Protein AF-A0A927YUE3-F1 (afdb_monomer_lite)

Foldseek 3Di:
DPPVVVVVVVVVVVVVLVVLLVVLVVVLVPDDPVRLQVVQQVLCVQLQWHADQVFRKTKGHQPRPCLVVADADFPDLFKDKQWFWFDDPFKIKIWMWIWGDFQQKGKIKTAIWIDPGDDDPVCRNPDGTHQDDPVFFWWKKKWKDFPNHTSGIDIDRHRMIMIIHRHADLPRQRIKMKMKTFGPFQVVQVRRQVRVQVSCVVQPSPKDWDDDGRMIITIDGGGPPSDDPVNSVSSVVSNVVSVVLCVSQVVDDRPSSSLSSCCSSPVVCSCSSSRRSPPDD

Secondary structure (DSSP, 8-state):
--HHHHHHHHHHHHHHHHHHHHHHHHHHHHS-HHHHHHHHHHHHHTTTEEEETTTTEEEE-TT-GGGGG-B-----TTEEEEEEEEEETTEEEEEEEEEEEETTEEEEEEEEEE-SS---GGGGGGSPBEEPPGGGPEEEEEEEEETTEEEEEEEEEESEEEEEES---S-GGGEEEEEEEE-SSHHHHHHHHHHHHHHHHHH-SS-EEEEETTEEEEEEPPPGGG--HHHHHHHHHHHHHHHHHHHHTTT--SHHHHHHHHHHH-GGGHHHHH--S----

Radius of gyration: 21.47 Å; chains: 1; bounding box: 50×44×65 Å

pLDDT: mean 89.62, std 10.76, range [30.7, 98.88]

Structure (mmCIF, N/CA/C/O backbone):
data_AF-A0A927YUE3-F1
#
_entry.id   AF-A0A927YUE3-F1
#
loop_
_atom_site.group_PDB
_atom_site.id
_atom_site.type_symbol
_atom_site.label_atom_id
_atom_site.label_alt_id
_atom_site.label_comp_id
_atom_site.label_asym_id
_atom_site.label_entity_id
_atom_site.label_seq_id
_atom_site.pdbx_PDB_ins_code
_atom_site.Cartn_x
_atom_site.Cartn_y
_atom_site.Cartn_z
_atom_site.occupancy
_atom_site.B_iso_or_equiv
_atom_site.auth_seq_id
_atom_site.auth_comp_id
_atom_site.auth_asym_id
_atom_site.auth_atom_id
_atom_site.pdbx_PDB_model_num
ATOM 1 N N . MET A 1 1 ? -25.715 31.397 39.499 1.00 58.44 1 MET A N 1
ATOM 2 C CA . MET A 1 1 ? -26.460 30.603 38.490 1.00 58.44 1 MET A CA 1
ATOM 3 C C . MET A 1 1 ? -25.565 29.930 37.439 1.00 58.44 1 MET A C 1
ATOM 5 O O . MET A 1 1 ? -26.089 29.300 36.534 1.00 58.44 1 MET A O 1
ATOM 9 N N . THR A 1 2 ? -24.236 30.009 37.547 1.00 76.19 2 THR A N 1
ATOM 10 C CA . THR A 1 2 ? -23.308 29.576 36.488 1.00 76.19 2 THR A CA 1
ATOM 11 C C . THR A 1 2 ? -22.635 28.234 36.788 1.00 76.19 2 THR A C 1
ATOM 13 O O . THR A 1 2 ? -22.591 27.374 35.919 1.00 76.19 2 THR A O 1
ATOM 16 N N . GLU A 1 3 ? -22.194 27.991 38.023 1.00 83.38 3 GLU A N 1
ATOM 17 C CA . GLU A 1 3 ? -21.448 26.768 38.371 1.00 83.38 3 GLU A CA 1
ATOM 18 C C . GLU A 1 3 ? -22.318 25.506 38.406 1.00 83.38 3 GLU A C 1
ATOM 20 O O . GLU A 1 3 ? -21.944 24.470 37.860 1.00 83.38 3 GLU A O 1
ATOM 25 N N . THR A 1 4 ? -23.517 25.595 38.985 1.00 87.75 4 THR A N 1
ATOM 26 C CA . THR A 1 4 ? -24.456 24.465 39.058 1.00 87.75 4 THR A CA 1
ATOM 27 C C . THR A 1 4 ? -24.962 24.049 37.679 1.00 87.75 4 THR A C 1
ATOM 29 O O . THR A 1 4 ? -25.051 22.858 37.395 1.00 87.75 4 THR A O 1
ATOM 32 N N . ALA A 1 5 ? -25.229 25.010 36.789 1.00 90.00 5 ALA A N 1
ATOM 33 C CA . ALA A 1 5 ? -25.613 24.733 35.407 1.00 90.00 5 ALA A CA 1
ATOM 34 C C . ALA A 1 5 ? -24.473 24.053 34.630 1.00 90.00 5 ALA A C 1
ATOM 36 O O . ALA A 1 5 ? -24.713 23.073 33.927 1.00 90.00 5 ALA A O 1
ATOM 37 N N . VAL A 1 6 ? -23.228 24.513 34.810 1.00 91.62 6 VAL A N 1
ATOM 38 C CA . VAL A 1 6 ? -22.042 23.889 34.202 1.00 91.62 6 VAL A CA 1
ATOM 39 C C . VAL A 1 6 ? -21.859 22.452 34.695 1.00 91.62 6 VAL A C 1
ATOM 41 O O . VAL A 1 6 ? -21.678 21.550 33.879 1.00 91.62 6 VAL A O 1
ATOM 44 N N . LEU A 1 7 ? -21.981 22.205 36.002 1.00 93.12 7 LEU A N 1
ATOM 45 C CA . LEU A 1 7 ? -21.910 20.857 36.580 1.00 93.12 7 LEU A CA 1
ATOM 46 C C . LEU A 1 7 ? -22.994 19.928 36.020 1.00 93.12 7 LEU A C 1
ATOM 48 O O . LEU A 1 7 ? -22.694 18.795 35.650 1.00 93.12 7 LEU A O 1
ATOM 52 N N . VAL A 1 8 ? -24.236 20.405 35.895 1.00 94.44 8 VAL A N 1
ATOM 53 C CA . VAL A 1 8 ? -25.334 19.621 35.305 1.00 94.44 8 VAL A CA 1
ATOM 54 C C . VAL A 1 8 ? -25.043 19.282 33.844 1.00 94.44 8 VAL A C 1
ATOM 56 O O . VAL A 1 8 ? -25.200 18.128 33.449 1.00 94.44 8 VAL A O 1
ATOM 59 N N . VAL A 1 9 ? -24.562 20.243 33.049 1.00 94.25 9 VAL A N 1
ATOM 60 C CA . VAL A 1 9 ? -24.189 20.001 31.646 1.00 94.25 9 VAL A CA 1
ATOM 61 C C . VAL A 1 9 ? -23.065 18.968 31.545 1.00 94.25 9 VAL A C 1
ATOM 63 O O . VAL A 1 9 ? -23.172 18.034 30.751 1.00 94.25 9 VAL A O 1
ATOM 66 N N . ILE A 1 10 ? -22.023 19.070 32.375 1.00 93.50 10 ILE A N 1
ATOM 67 C CA . ILE A 1 10 ? -20.926 18.090 32.410 1.00 93.50 10 ILE A CA 1
ATOM 68 C C . ILE A 1 10 ? -21.456 16.698 32.773 1.00 93.50 10 ILE A C 1
ATOM 70 O O . ILE A 1 10 ? -21.140 15.727 32.087 1.00 93.50 10 ILE A O 1
ATOM 74 N N . CYS A 1 11 ? -22.303 16.584 33.797 1.00 95.06 11 CYS A N 1
ATOM 75 C CA . CYS A 1 11 ? -22.910 15.312 34.187 1.00 95.06 11 CYS A CA 1
ATOM 76 C C . CYS A 1 11 ? -23.742 14.698 33.052 1.00 95.06 11 CYS A C 1
ATOM 78 O O . CYS A 1 11 ? -23.601 13.509 32.761 1.00 95.06 11 CYS A O 1
ATOM 80 N N . LEU A 1 12 ? -24.565 15.499 32.367 1.00 95.62 12 LEU A N 1
ATOM 81 C CA . LEU A 1 12 ? -25.357 15.040 31.223 1.00 95.62 12 LEU A CA 1
ATOM 82 C C . LEU A 1 12 ? -24.469 14.571 30.064 1.00 95.62 12 LEU A C 1
ATOM 84 O O . LEU A 1 12 ? -24.747 13.530 29.467 1.00 95.62 12 LEU A O 1
ATOM 88 N N . LEU A 1 13 ? -23.375 15.283 29.778 1.00 93.88 13 LEU A N 1
ATOM 89 C CA . LEU A 1 13 ? -22.396 14.878 28.766 1.00 93.88 13 LEU A CA 1
ATOM 90 C C . LEU A 1 13 ? -21.723 13.552 29.127 1.00 93.88 13 LEU A C 1
ATOM 92 O O . LEU A 1 13 ? -21.610 12.674 28.274 1.00 93.88 13 LEU A O 1
ATOM 96 N N . VAL A 1 14 ? -21.323 13.370 30.386 1.00 92.94 14 VAL A N 1
ATOM 97 C CA . VAL A 1 14 ? -20.725 12.118 30.867 1.00 92.94 14 VAL A CA 1
ATOM 98 C C . VAL A 1 14 ? -21.712 10.959 30.713 1.00 92.94 14 VAL A C 1
ATOM 100 O O . VAL A 1 14 ? -21.360 9.931 30.131 1.00 92.94 14 VAL A O 1
ATOM 103 N N . VAL A 1 15 ? -22.964 11.130 31.149 1.00 94.75 15 VAL A N 1
ATOM 104 C CA . VAL A 1 15 ? -24.023 10.118 30.988 1.00 94.75 15 VAL A CA 1
ATOM 105 C C . VAL A 1 15 ? -24.254 9.793 29.511 1.00 94.75 15 VAL A C 1
ATOM 107 O O . VAL A 1 15 ? -24.319 8.618 29.142 1.00 94.75 15 VAL A O 1
ATOM 110 N N . TYR A 1 16 ? -24.312 10.810 28.649 1.00 93.12 16 TYR A N 1
ATOM 111 C CA . TYR A 1 16 ? -24.452 10.630 27.207 1.00 93.12 16 TYR A CA 1
ATOM 112 C C . TYR A 1 16 ? -23.278 9.843 26.606 1.00 93.12 16 TYR A C 1
ATOM 114 O O . TYR A 1 16 ? -23.500 8.909 25.833 1.00 93.12 16 TYR A O 1
ATOM 122 N N . ILE A 1 17 ? -22.037 10.152 26.992 1.00 90.25 17 ILE A N 1
ATOM 123 C CA . ILE A 1 17 ? -20.841 9.427 26.541 1.00 90.25 17 ILE A CA 1
ATOM 124 C C . ILE A 1 17 ? -20.904 7.960 26.986 1.00 90.25 17 ILE A C 1
ATOM 126 O O . ILE A 1 17 ? -20.710 7.065 26.160 1.00 90.25 17 ILE A O 1
ATOM 130 N N . PHE A 1 18 ? -21.238 7.682 28.250 1.00 91.38 18 PHE A N 1
ATOM 131 C CA . PHE A 1 18 ? -21.393 6.309 28.745 1.00 91.38 18 PHE A CA 1
ATOM 132 C C . PHE A 1 18 ? -22.491 5.543 28.000 1.00 91.38 18 PHE A C 1
ATOM 134 O O . PHE A 1 18 ? -22.287 4.385 27.616 1.00 91.38 18 PHE A O 1
ATOM 141 N N . TYR A 1 19 ? -23.629 6.191 27.741 1.00 93.69 19 TYR A N 1
ATOM 142 C CA . TYR A 1 19 ? -24.706 5.625 26.935 1.00 93.69 19 TYR A CA 1
ATOM 143 C C . TYR A 1 19 ? -24.232 5.300 25.513 1.00 93.69 19 TYR A C 1
ATOM 145 O O . TYR A 1 19 ? -24.428 4.176 25.047 1.00 93.69 19 TYR A O 1
ATOM 153 N N . ARG A 1 20 ? -23.551 6.237 24.839 1.00 93.12 20 ARG A N 1
ATOM 154 C CA . ARG A 1 20 ? -23.005 6.041 23.485 1.00 93.12 20 ARG A CA 1
ATOM 155 C C . ARG A 1 20 ? -22.016 4.885 23.439 1.00 93.12 20 ARG A C 1
ATOM 157 O O . ARG A 1 20 ? -22.153 4.025 22.573 1.00 93.12 20 ARG A O 1
ATOM 164 N N . ILE A 1 21 ? -21.082 4.821 24.386 1.00 91.50 21 ILE A N 1
ATOM 165 C CA . ILE A 1 21 ? -20.110 3.728 24.512 1.00 91.50 21 ILE A CA 1
ATOM 166 C C . ILE A 1 21 ? -20.833 2.382 24.646 1.00 91.50 21 ILE A C 1
ATOM 168 O O . ILE A 1 21 ? -20.535 1.444 23.907 1.00 91.50 21 ILE A O 1
ATOM 172 N N . ARG A 1 22 ? -21.809 2.269 25.556 1.00 93.00 22 ARG A N 1
ATOM 173 C CA . ARG A 1 22 ? -22.555 1.018 25.772 1.00 93.00 22 ARG A CA 1
ATOM 174 C C . ARG A 1 22 ? -23.402 0.633 24.555 1.00 93.00 22 ARG A C 1
ATOM 176 O O . ARG A 1 22 ? -23.417 -0.535 24.174 1.00 93.00 22 ARG A O 1
ATOM 183 N N . SER A 1 23 ? -24.068 1.607 23.939 1.00 94.19 23 SER A N 1
ATOM 184 C CA . SER A 1 23 ? -24.912 1.415 22.757 1.00 94.19 23 SER A CA 1
ATOM 185 C C . SER A 1 23 ? -24.098 0.945 21.547 1.00 94.19 23 SER A C 1
ATOM 187 O O . SER A 1 23 ? -24.434 -0.070 20.940 1.00 94.19 23 SER A O 1
ATOM 189 N N . CYS A 1 24 ? -22.962 1.594 21.259 1.00 94.75 24 CYS A N 1
ATOM 190 C CA . CYS A 1 24 ? -22.078 1.197 20.159 1.00 94.75 24 CYS A CA 1
ATOM 191 C C . CYS A 1 24 ? -21.488 -0.199 20.387 1.00 94.75 24 CYS A C 1
ATOM 193 O O . CYS A 1 24 ? -21.442 -0.993 19.452 1.00 94.75 24 CYS A O 1
ATOM 195 N N . LYS A 1 25 ? -21.102 -0.536 21.629 1.00 94.19 25 LYS A N 1
ATOM 196 C CA . LYS A 1 25 ? -20.636 -1.894 21.950 1.00 94.19 25 LYS A CA 1
ATOM 197 C C . LYS A 1 25 ? -21.704 -2.938 21.653 1.00 94.19 25 LYS A C 1
ATOM 199 O O . LYS A 1 25 ? -21.431 -3.895 20.940 1.00 94.19 25 LYS A O 1
ATOM 204 N N . LYS A 1 26 ? -22.923 -2.720 22.160 1.00 94.88 26 LYS A N 1
ATOM 205 C CA . LYS A 1 26 ? -24.053 -3.627 21.930 1.00 94.88 26 LYS A CA 1
ATOM 206 C C . LYS A 1 26 ? -24.328 -3.795 20.436 1.00 94.88 26 LYS A C 1
ATOM 208 O O . LYS A 1 26 ? -24.518 -4.922 20.003 1.00 94.88 26 LYS A O 1
ATOM 213 N N . LYS A 1 27 ? -24.290 -2.699 19.671 1.00 95.81 27 LYS A N 1
ATOM 214 C CA . LYS A 1 27 ? -24.487 -2.715 18.219 1.00 95.81 27 LYS A CA 1
ATOM 215 C C . LYS A 1 27 ? -23.467 -3.611 17.516 1.00 95.81 27 LYS A C 1
ATOM 217 O O . LYS A 1 27 ? -23.872 -4.527 16.815 1.00 95.81 27 LYS A O 1
ATOM 222 N N . ILE A 1 28 ? -22.168 -3.404 17.746 1.00 95.75 28 ILE A N 1
ATOM 223 C CA . ILE A 1 28 ? -21.121 -4.233 17.121 1.00 95.75 28 ILE A CA 1
ATOM 224 C C . ILE A 1 28 ? -21.246 -5.701 17.533 1.00 95.75 28 ILE A C 1
ATOM 226 O O . ILE A 1 28 ? -21.102 -6.583 16.692 1.00 95.75 28 ILE A O 1
ATOM 230 N N . SER A 1 29 ? -21.549 -5.981 18.803 1.00 93.44 29 SER A N 1
ATOM 231 C CA . SER A 1 29 ? -21.741 -7.357 19.277 1.00 93.44 29 SER A CA 1
ATOM 232 C C . SER A 1 29 ? -22.985 -8.038 18.698 1.00 93.44 29 SER A C 1
ATOM 234 O O . SER A 1 29 ? -23.015 -9.261 18.652 1.00 93.44 29 SER A O 1
ATOM 236 N N . SER A 1 30 ? -24.003 -7.281 18.278 1.00 95.69 30 SER A N 1
ATOM 237 C CA . SER A 1 30 ? -25.221 -7.834 17.669 1.00 95.69 30 SER A CA 1
ATOM 238 C C . SER A 1 30 ? -25.156 -7.985 16.149 1.00 95.69 30 SER A C 1
ATOM 240 O O . SER A 1 30 ? -26.009 -8.664 15.590 1.00 95.69 30 SER A O 1
ATOM 242 N N . MET A 1 31 ? -24.199 -7.337 15.479 1.00 96.81 31 MET A N 1
ATOM 243 C CA . MET A 1 31 ? -24.086 -7.385 14.018 1.00 96.81 31 MET A CA 1
ATOM 244 C C . MET A 1 31 ? -23.548 -8.735 13.541 1.00 96.81 31 MET A C 1
ATOM 246 O O . MET A 1 31 ? -22.609 -9.285 14.124 1.00 96.81 31 MET A O 1
ATOM 250 N N . GLY A 1 32 ? -24.107 -9.226 12.436 1.00 96.62 32 GLY A N 1
ATOM 251 C CA . GLY A 1 32 ? -23.615 -10.428 11.767 1.00 96.62 32 GLY A CA 1
ATOM 252 C C . GLY A 1 32 ? -22.272 -10.195 11.069 1.00 96.62 32 GLY A C 1
ATOM 253 O O . GLY A 1 32 ? -21.921 -9.071 10.721 1.00 96.62 32 GLY A O 1
ATOM 254 N N . HIS A 1 33 ? -21.523 -11.267 10.810 1.00 94.06 33 HIS A N 1
ATOM 255 C CA . HIS A 1 33 ? -20.209 -11.184 10.156 1.00 94.06 33 HIS A CA 1
ATOM 256 C C . HIS A 1 33 ? -20.252 -10.495 8.784 1.00 94.06 33 HIS A C 1
ATOM 258 O O . HIS A 1 33 ? -19.561 -9.508 8.550 1.00 94.06 33 HIS A O 1
ATOM 264 N N . CYS A 1 34 ? -21.133 -10.967 7.896 1.00 94.81 34 CYS A N 1
ATOM 265 C CA . CYS A 1 34 ? -21.301 -10.399 6.554 1.00 94.81 34 CYS A CA 1
ATOM 266 C C . CYS A 1 34 ? -21.783 -8.942 6.596 1.00 94.81 34 CYS A C 1
ATOM 268 O O . CYS A 1 34 ? -21.386 -8.129 5.768 1.00 94.81 34 CYS A O 1
ATOM 270 N N . GLU A 1 35 ? -22.622 -8.597 7.577 1.00 96.12 35 GLU A N 1
ATOM 271 C CA . GLU A 1 35 ? -23.092 -7.226 7.785 1.00 96.12 35 GLU A CA 1
ATOM 272 C C . GLU A 1 35 ? -21.925 -6.295 8.141 1.00 96.12 35 GLU A C 1
ATOM 274 O O . GLU A 1 35 ? -21.792 -5.219 7.558 1.00 96.12 35 GLU A O 1
ATOM 279 N N . LYS A 1 36 ? -21.044 -6.729 9.052 1.00 95.88 36 LYS A N 1
ATOM 280 C CA . LYS A 1 36 ? -19.835 -5.988 9.430 1.00 95.88 36 LYS A CA 1
ATOM 281 C C . LYS A 1 36 ? -18.896 -5.794 8.243 1.00 95.88 36 LYS A C 1
ATOM 283 O O . LYS A 1 36 ? -18.457 -4.669 8.013 1.00 95.88 36 LYS A O 1
ATOM 288 N N . LEU A 1 37 ? -18.634 -6.854 7.478 1.00 93.94 37 LEU A N 1
ATOM 289 C CA . LEU A 1 37 ? -17.771 -6.794 6.297 1.00 93.94 37 LEU A CA 1
ATOM 290 C C . LEU A 1 37 ? -18.314 -5.827 5.243 1.00 93.94 37 LEU A C 1
ATOM 292 O O . LEU A 1 37 ? -17.593 -4.928 4.821 1.00 93.94 37 LEU A O 1
ATOM 296 N N . ASN A 1 38 ? -19.592 -5.951 4.875 1.00 94.06 38 ASN A N 1
ATOM 297 C CA . ASN A 1 38 ? -20.220 -5.069 3.887 1.00 94.06 38 ASN A CA 1
ATOM 298 C C . ASN A 1 38 ? -20.201 -3.607 4.340 1.00 94.06 38 ASN A C 1
ATOM 300 O O . ASN A 1 38 ? -19.954 -2.701 3.545 1.00 94.06 38 ASN A O 1
ATOM 304 N N . MET A 1 39 ? -20.442 -3.370 5.630 1.00 94.69 39 MET A N 1
ATOM 305 C CA . MET A 1 39 ? -20.399 -2.027 6.183 1.00 94.69 39 MET A CA 1
ATOM 306 C C . MET A 1 39 ? -18.984 -1.446 6.174 1.00 94.69 39 MET A C 1
ATOM 308 O O . MET A 1 39 ? -18.805 -0.287 5.799 1.00 94.69 39 MET A O 1
ATOM 312 N N . LEU A 1 40 ? -17.982 -2.236 6.568 1.00 94.31 40 LEU A N 1
ATOM 313 C CA . LEU A 1 40 ? -16.590 -1.809 6.539 1.00 94.31 40 LEU A CA 1
ATOM 314 C C . LEU A 1 40 ? -16.138 -1.525 5.105 1.00 94.31 40 LEU A C 1
ATOM 316 O O . LEU A 1 40 ? -15.565 -0.462 4.875 1.00 94.31 40 LEU A O 1
ATOM 320 N N . ASP A 1 41 ? -16.447 -2.407 4.148 1.00 91.44 41 ASP A N 1
ATOM 321 C CA . ASP A 1 41 ? -16.110 -2.192 2.737 1.00 91.44 41 ASP A CA 1
ATOM 322 C C . ASP A 1 41 ? -16.763 -0.918 2.196 1.00 91.44 41 ASP A C 1
ATOM 324 O O . ASP A 1 41 ? -16.096 -0.109 1.554 1.00 91.44 41 ASP A O 1
ATOM 328 N N . GLY A 1 42 ? -18.032 -0.667 2.533 1.00 92.06 42 GLY A N 1
ATOM 329 C CA . GLY A 1 42 ? -18.723 0.573 2.174 1.00 92.06 42 GLY A CA 1
ATOM 330 C C . GLY A 1 42 ? -18.028 1.830 2.711 1.00 92.06 42 GLY A C 1
ATOM 331 O O . GLY A 1 42 ? -17.901 2.815 1.985 1.00 92.06 42 GLY A O 1
ATOM 332 N N . ILE A 1 43 ? -17.521 1.788 3.949 1.00 91.38 43 ILE A N 1
ATOM 333 C CA . ILE A 1 43 ? -16.766 2.897 4.554 1.00 91.38 43 ILE A CA 1
ATOM 334 C C . ILE A 1 43 ? -15.434 3.109 3.831 1.00 91.38 43 ILE A C 1
ATOM 336 O O . ILE A 1 43 ? -15.093 4.239 3.495 1.00 91.38 43 ILE A O 1
ATOM 340 N N . VAL A 1 44 ? -14.663 2.046 3.594 1.00 91.88 44 VAL A N 1
ATOM 341 C CA . VAL A 1 44 ? -13.308 2.187 3.034 1.00 91.88 44 VAL A CA 1
ATOM 342 C C . VAL A 1 44 ? -13.303 2.415 1.520 1.00 91.88 44 VAL A C 1
ATOM 344 O O . VAL A 1 44 ? -12.359 2.994 0.980 1.00 91.88 44 VAL A O 1
ATOM 347 N N . SER A 1 45 ? -14.406 2.085 0.843 1.00 91.00 45 SER A N 1
ATOM 348 C CA . SER A 1 45 ? -14.615 2.337 -0.587 1.00 91.00 45 SER A CA 1
ATOM 349 C C . SER A 1 45 ? -14.483 3.808 -0.970 1.00 91.00 45 SER A C 1
ATOM 351 O O . SER A 1 45 ? -13.918 4.107 -2.021 1.00 91.00 45 SER A O 1
ATOM 353 N N . SER A 1 46 ? -14.943 4.745 -0.128 1.00 88.12 46 SER A N 1
ATOM 354 C CA . SER A 1 46 ? -14.810 6.188 -0.407 1.00 88.12 46 SER A CA 1
ATOM 355 C C . SER A 1 46 ? -13.353 6.664 -0.419 1.00 88.12 46 SER A C 1
ATOM 357 O O . SER A 1 46 ? -13.034 7.706 -0.997 1.00 88.12 46 SER A O 1
ATOM 359 N N . PHE A 1 47 ? -12.457 5.882 0.187 1.00 87.94 47 PHE A N 1
ATOM 360 C CA . PHE A 1 47 ? -11.013 6.102 0.189 1.00 87.94 47 PHE A CA 1
ATOM 361 C C . PHE A 1 47 ? -10.303 5.320 -0.925 1.00 87.94 47 PHE A C 1
ATOM 363 O O . PHE A 1 47 ? -9.080 5.360 -1.013 1.00 87.94 47 PHE A O 1
ATOM 370 N N . GLY A 1 48 ? -11.046 4.633 -1.801 1.00 91.56 48 GLY A N 1
ATOM 371 C CA . GLY A 1 48 ? -10.477 3.805 -2.862 1.00 91.56 48 GLY A CA 1
ATOM 372 C C . GLY A 1 48 ? -9.889 2.490 -2.352 1.00 91.56 48 GLY A C 1
ATOM 373 O O . GLY A 1 48 ? -9.010 1.935 -3.005 1.00 91.56 48 GLY A O 1
ATOM 374 N N . LEU A 1 49 ? -10.346 2.000 -1.197 1.00 93.88 49 LEU A N 1
ATOM 375 C CA . LEU A 1 49 ? -9.844 0.785 -0.556 1.00 93.88 49 LEU A CA 1
ATOM 376 C C . LEU A 1 49 ? -10.941 -0.277 -0.414 1.00 93.88 49 LEU A C 1
ATOM 378 O O . LEU A 1 49 ? -12.129 0.033 -0.493 1.00 93.88 49 LEU A O 1
ATOM 382 N N . PHE A 1 50 ? -10.527 -1.514 -0.162 1.00 94.38 50 PHE A N 1
ATOM 383 C CA . PHE A 1 50 ? -11.343 -2.615 0.349 1.00 94.38 50 PHE A CA 1
ATOM 384 C C . PHE A 1 50 ? -10.645 -3.270 1.545 1.00 94.38 50 PHE A C 1
ATOM 386 O O . PHE A 1 50 ? -9.439 -3.091 1.739 1.00 94.38 50 PHE A O 1
ATOM 393 N N . TYR A 1 51 ? -11.387 -4.025 2.354 1.00 94.62 51 TYR A N 1
ATOM 394 C CA . TYR A 1 51 ? -10.815 -4.788 3.466 1.00 94.62 51 TYR A CA 1
ATOM 395 C C . TYR A 1 51 ? -10.641 -6.264 3.091 1.00 94.62 51 TYR A C 1
ATOM 397 O O . TYR A 1 51 ? -11.616 -6.955 2.805 1.00 94.62 51 TYR A O 1
ATOM 405 N N . ASP A 1 52 ? -9.399 -6.747 3.109 1.00 92.50 52 ASP A N 1
ATOM 406 C CA . ASP A 1 52 ? -9.066 -8.165 2.988 1.00 92.50 52 ASP A CA 1
ATOM 407 C C . ASP A 1 52 ? -9.001 -8.782 4.388 1.00 92.50 52 ASP A C 1
ATOM 409 O O . ASP A 1 52 ? -8.023 -8.613 5.122 1.00 92.50 52 ASP A O 1
ATOM 413 N N . GLU A 1 53 ? -10.065 -9.487 4.764 1.00 89.19 53 GLU A N 1
ATOM 414 C CA . GLU A 1 53 ? -10.186 -10.124 6.074 1.00 89.19 53 GLU A CA 1
ATOM 415 C C . GLU A 1 53 ? -9.144 -11.224 6.301 1.00 89.19 53 GLU A C 1
ATOM 417 O O . GLU A 1 53 ? -8.597 -11.324 7.397 1.00 89.19 53 GLU A O 1
ATOM 422 N N . ASN A 1 54 ? -8.810 -12.007 5.270 1.00 87.19 54 ASN A N 1
ATOM 423 C CA . ASN A 1 54 ? -7.872 -13.126 5.407 1.00 87.19 54 ASN A CA 1
ATOM 424 C C . ASN A 1 54 ? -6.473 -12.647 5.803 1.00 87.19 54 ASN A C 1
ATOM 426 O O . ASN A 1 54 ? -5.714 -13.366 6.451 1.00 87.19 54 ASN A O 1
ATOM 430 N N . ARG A 1 55 ? -6.129 -11.427 5.384 1.00 85.94 55 ARG A N 1
ATOM 431 C CA . ARG A 1 55 ? -4.832 -10.791 5.631 1.00 85.94 55 ARG A CA 1
ATOM 432 C C . ARG A 1 55 ? -4.899 -9.702 6.703 1.00 85.94 55 ARG A C 1
ATOM 434 O O . ARG A 1 55 ? -3.859 -9.175 7.086 1.00 85.94 55 ARG A O 1
ATOM 441 N N . GLU A 1 56 ? -6.101 -9.355 7.163 1.00 88.69 56 GLU A N 1
ATOM 442 C CA . GLU A 1 56 ? -6.409 -8.181 7.986 1.00 88.69 56 GLU A CA 1
ATOM 443 C C . GLU A 1 56 ? -5.778 -6.876 7.460 1.00 88.69 56 GLU A C 1
ATOM 445 O O . GLU A 1 56 ? -5.173 -6.106 8.217 1.00 88.69 56 GLU A O 1
ATOM 450 N N . VAL A 1 57 ? -5.908 -6.626 6.156 1.00 92.88 57 VAL A N 1
ATOM 451 C CA . VAL A 1 57 ? -5.279 -5.496 5.453 1.00 92.88 57 VAL A CA 1
ATOM 452 C C . VAL A 1 57 ? -6.319 -4.690 4.692 1.00 92.88 57 VAL A C 1
ATOM 454 O O . VAL A 1 57 ? -7.191 -5.245 4.033 1.00 92.88 57 VAL A O 1
ATOM 457 N N . PHE A 1 58 ? -6.186 -3.367 4.722 1.00 94.88 58 PHE A N 1
ATOM 458 C CA . PHE A 1 58 ? -6.875 -2.490 3.780 1.00 94.88 58 PHE A CA 1
ATOM 459 C C . PHE A 1 58 ? -6.036 -2.368 2.513 1.00 94.88 58 PHE A C 1
ATOM 461 O O . PHE A 1 58 ? -4.889 -1.930 2.582 1.00 94.88 58 PHE A O 1
ATOM 468 N N . SER A 1 59 ? -6.583 -2.768 1.370 1.00 95.31 59 SER A N 1
ATOM 469 C CA . SER A 1 59 ? -5.876 -2.760 0.088 1.00 95.31 59 SER A CA 1
ATOM 470 C C . SER A 1 59 ? -6.607 -1.898 -0.935 1.00 95.31 59 SER A C 1
ATOM 472 O O . SER A 1 59 ? -7.795 -1.617 -0.787 1.00 95.31 59 SER A O 1
ATOM 474 N N . SER A 1 60 ? -5.890 -1.412 -1.940 1.00 95.00 60 SER A N 1
ATOM 475 C CA . SER A 1 60 ? -6.423 -0.511 -2.962 1.00 95.00 60 SER A CA 1
ATOM 476 C C . SER A 1 60 ? -7.388 -1.208 -3.920 1.00 95.00 60 SER A C 1
ATOM 478 O O . SER A 1 60 ? -7.197 -2.355 -4.313 1.00 95.00 60 SER A O 1
ATOM 480 N N . LYS A 1 61 ? -8.436 -0.489 -4.333 1.00 94.44 61 LYS A N 1
ATOM 481 C CA . LYS A 1 61 ? -9.321 -0.896 -5.428 1.00 94.44 61 LYS A CA 1
ATOM 482 C C . LYS A 1 61 ? -8.694 -0.501 -6.767 1.00 94.44 61 LYS A C 1
ATOM 484 O O . LYS A 1 61 ? -8.210 0.618 -6.925 1.00 94.44 61 LYS A O 1
ATOM 489 N N . LEU A 1 62 ? -8.829 -1.360 -7.779 1.00 93.44 62 LEU A N 1
ATOM 490 C CA . LEU A 1 62 ? -8.455 -1.025 -9.163 1.00 93.44 62 LEU A CA 1
ATOM 491 C C . LEU A 1 62 ? -9.190 0.219 -9.675 1.00 93.44 62 LEU A C 1
ATOM 493 O O . LEU A 1 62 ? -8.621 1.035 -10.398 1.00 93.44 62 LEU A O 1
ATOM 497 N N . THR A 1 63 ? -10.443 0.379 -9.252 1.00 91.19 63 THR A N 1
ATOM 498 C CA . THR A 1 63 ? -11.337 1.490 -9.597 1.00 91.19 63 THR A CA 1
ATOM 499 C C . THR A 1 63 ? -11.252 2.653 -8.604 1.00 91.19 63 THR A C 1
ATOM 501 O O . THR A 1 63 ? -12.184 3.453 -8.512 1.00 91.19 63 THR A O 1
ATOM 504 N N . ALA A 1 64 ? -10.190 2.730 -7.797 1.00 89.06 64 ALA A N 1
ATOM 505 C CA . ALA A 1 64 ? -9.998 3.830 -6.864 1.00 89.06 64 ALA A CA 1
ATOM 506 C C . ALA A 1 64 ? -9.993 5.168 -7.618 1.00 89.06 64 ALA A C 1
ATOM 508 O O . ALA A 1 64 ? -9.308 5.318 -8.631 1.00 89.06 64 ALA A O 1
ATOM 509 N N . ARG A 1 65 ? -10.739 6.157 -7.110 1.00 83.81 65 ARG A N 1
ATOM 510 C CA . ARG A 1 65 ? -10.860 7.491 -7.731 1.00 83.81 65 ARG A CA 1
ATOM 511 C C . ARG A 1 65 ? -9.508 8.178 -7.946 1.00 83.81 65 ARG A C 1
ATOM 513 O O . ARG A 1 65 ? -9.367 8.963 -8.874 1.00 83.81 65 ARG A O 1
ATOM 520 N N . GLN A 1 66 ? -8.514 7.827 -7.128 1.00 84.31 66 GLN A N 1
ATOM 521 C CA . GLN A 1 66 ? -7.122 8.259 -7.234 1.00 84.31 66 GLN A CA 1
ATOM 522 C C . GLN A 1 66 ? -6.517 7.979 -8.616 1.00 84.31 66 GLN A C 1
ATOM 524 O O . GLN A 1 66 ? -5.623 8.708 -9.024 1.00 84.31 66 GLN A O 1
ATOM 529 N N . ARG A 1 67 ? -7.026 6.988 -9.361 1.00 86.75 67 ARG A N 1
ATOM 530 C CA . ARG A 1 67 ? -6.570 6.695 -10.726 1.00 86.75 67 ARG A CA 1
ATOM 531 C C . ARG A 1 67 ? -6.729 7.891 -11.665 1.00 86.75 67 ARG A C 1
ATOM 533 O O . ARG A 1 67 ? -5.854 8.144 -12.481 1.00 86.75 67 ARG A O 1
ATOM 540 N N . GLY A 1 68 ? -7.827 8.641 -11.530 1.00 84.06 68 GLY A N 1
ATOM 541 C CA . GLY A 1 68 ? -8.077 9.838 -12.340 1.00 84.06 68 GLY A CA 1
ATOM 542 C C . GLY A 1 68 ? -7.156 11.010 -11.996 1.00 84.06 68 GLY A C 1
ATOM 543 O O . GLY A 1 68 ? -6.963 11.893 -12.823 1.00 84.06 68 GLY A O 1
ATOM 544 N N . ASN A 1 69 ? -6.556 11.000 -10.802 1.00 82.44 69 ASN A N 1
ATOM 545 C CA . ASN A 1 69 ? -5.631 12.041 -10.361 1.00 82.44 69 ASN A CA 1
ATOM 546 C C . ASN A 1 69 ? -4.190 11.775 -10.813 1.00 82.44 69 ASN A C 1
ATOM 548 O O . ASN A 1 69 ? -3.370 12.681 -10.723 1.00 82.44 69 ASN A O 1
ATOM 552 N N . GLY A 1 70 ? -3.870 10.564 -11.284 1.00 82.31 70 GLY A N 1
ATOM 553 C CA . GLY A 1 70 ? -2.515 10.157 -11.660 1.00 82.31 70 GLY A CA 1
ATOM 554 C C . GLY A 1 70 ? -1.506 10.284 -10.514 1.00 82.31 70 GLY A C 1
ATOM 555 O O . GLY A 1 70 ? -1.807 9.957 -9.365 1.00 82.31 70 GLY A O 1
ATOM 556 N N . TYR A 1 71 ? -0.298 10.728 -10.838 1.00 81.88 71 TYR A N 1
ATOM 557 C CA . TYR A 1 71 ? 0.796 10.948 -9.907 1.00 81.88 71 TYR A CA 1
ATOM 558 C C . TYR A 1 71 ? 1.442 12.313 -10.141 1.00 81.88 71 TYR A C 1
ATOM 560 O O . TYR A 1 71 ? 1.786 12.684 -11.263 1.00 81.88 71 TYR A O 1
ATOM 568 N N . LEU A 1 72 ? 1.637 13.018 -9.033 1.00 74.62 72 LEU A N 1
ATOM 569 C CA . LEU A 1 72 ? 2.528 14.156 -8.888 1.00 74.62 72 LEU A CA 1
ATOM 570 C C . LEU A 1 72 ? 3.332 13.895 -7.615 1.00 74.62 72 LEU A C 1
ATOM 572 O O . LEU A 1 72 ? 2.766 13.373 -6.649 1.00 74.62 72 LEU A O 1
ATOM 576 N N . GLN A 1 73 ? 4.624 14.221 -7.615 1.00 68.75 73 GLN A N 1
ATOM 577 C CA . GLN A 1 73 ? 5.501 13.908 -6.491 1.00 68.75 73 GLN A CA 1
ATOM 578 C C . GLN A 1 73 ? 4.933 14.473 -5.173 1.00 68.75 73 GLN A C 1
ATOM 580 O O . GLN A 1 73 ? 4.768 15.690 -5.047 1.00 68.75 73 GLN A O 1
ATOM 585 N N . PRO A 1 74 ? 4.599 13.616 -4.190 1.00 65.75 74 PRO A N 1
ATOM 586 C CA . PRO A 1 74 ? 3.985 14.080 -2.957 1.00 65.75 74 PRO A CA 1
ATOM 587 C C . PRO A 1 74 ? 5.039 14.650 -1.997 1.00 65.75 74 PRO A C 1
ATOM 589 O O . PRO A 1 74 ? 6.067 14.023 -1.744 1.00 65.75 74 PRO A O 1
ATOM 592 N N . ASP A 1 75 ? 4.743 15.787 -1.360 1.00 61.94 75 ASP A N 1
ATOM 593 C CA . ASP A 1 75 ? 5.491 16.277 -0.188 1.00 61.94 75 ASP A CA 1
ATOM 594 C C . ASP A 1 75 ? 5.050 15.499 1.065 1.00 61.94 75 ASP A C 1
ATOM 596 O O . ASP A 1 75 ? 4.331 16.001 1.933 1.00 61.94 75 ASP A O 1
ATOM 600 N N . ASN A 1 76 ? 5.411 14.212 1.131 1.00 65.19 76 ASN A N 1
ATOM 601 C CA . ASN A 1 76 ? 5.034 13.349 2.245 1.00 65.19 76 ASN A CA 1
ATOM 602 C C . ASN A 1 76 ? 6.226 13.020 3.147 1.00 65.19 76 ASN A C 1
ATOM 604 O O . ASN A 1 76 ? 6.941 12.034 2.985 1.00 65.19 76 ASN A O 1
ATOM 608 N N . ASN A 1 77 ? 6.364 13.820 4.201 1.00 64.69 77 ASN A N 1
ATOM 609 C CA . ASN A 1 77 ? 7.421 13.691 5.201 1.00 64.69 77 ASN A CA 1
ATOM 610 C C . ASN A 1 77 ? 7.312 12.443 6.107 1.00 64.69 77 ASN A C 1
ATOM 612 O O . ASN A 1 77 ? 8.142 12.275 7.001 1.00 64.69 77 ASN A O 1
ATOM 616 N N . ARG A 1 78 ? 6.290 11.587 5.955 1.00 70.31 78 ARG A N 1
ATOM 617 C CA . ARG A 1 78 ? 6.014 10.450 6.862 1.00 70.31 78 ARG A CA 1
ATOM 618 C C . ARG A 1 78 ? 6.315 9.081 6.257 1.00 70.31 78 ARG A C 1
ATOM 620 O O . ARG A 1 78 ? 6.370 8.096 7.000 1.00 70.31 78 ARG A O 1
ATOM 627 N N . VAL A 1 79 ? 6.547 9.028 4.951 1.00 81.75 79 VAL A N 1
ATOM 628 C CA . VAL A 1 79 ? 6.845 7.806 4.200 1.00 81.75 79 VAL A CA 1
ATOM 629 C C . VAL A 1 79 ? 8.256 7.874 3.623 1.00 81.75 79 VAL A C 1
ATOM 631 O O . VAL A 1 79 ? 8.829 8.945 3.443 1.00 81.75 79 VAL A O 1
ATOM 634 N N . ASP A 1 80 ? 8.863 6.712 3.434 1.00 88.19 80 ASP A N 1
ATOM 635 C CA . ASP A 1 80 ? 10.094 6.540 2.669 1.00 88.19 80 ASP A CA 1
ATOM 636 C C . ASP A 1 80 ? 9.675 6.158 1.249 1.00 88.19 80 ASP A C 1
ATOM 638 O O . ASP A 1 80 ? 8.964 5.164 1.077 1.00 88.19 80 ASP A O 1
ATOM 642 N N . SER A 1 81 ? 10.080 6.961 0.266 1.00 89.88 81 SER A N 1
ATOM 643 C CA . SER A 1 81 ? 9.715 6.796 -1.141 1.00 89.88 81 SER A CA 1
ATOM 644 C C . SER A 1 81 ? 10.941 6.469 -1.989 1.00 89.88 81 SER A C 1
ATOM 646 O O . SER A 1 81 ? 12.043 6.969 -1.755 1.00 89.88 81 SER A O 1
ATOM 648 N N . CYS A 1 82 ? 10.744 5.633 -3.000 1.00 93.31 82 CYS A N 1
ATOM 649 C CA . CYS A 1 82 ? 11.718 5.304 -4.029 1.00 93.31 82 CYS A CA 1
ATOM 650 C C . CYS A 1 82 ? 11.019 5.369 -5.398 1.00 93.31 82 CYS A C 1
ATOM 652 O O . CYS A 1 82 ? 10.463 4.364 -5.849 1.00 93.31 82 CYS A O 1
ATOM 654 N N . PRO A 1 83 ? 10.988 6.554 -6.035 1.00 94.56 83 PRO A N 1
ATOM 655 C CA . PRO A 1 83 ? 10.529 6.693 -7.409 1.00 94.56 83 PRO A CA 1
ATOM 656 C C . PRO A 1 83 ? 11.618 6.212 -8.376 1.00 94.56 83 PRO A C 1
ATOM 658 O O . PRO A 1 83 ? 12.774 6.638 -8.293 1.00 94.56 83 PRO A O 1
ATOM 661 N N . VAL A 1 84 ? 11.247 5.326 -9.297 1.00 97.44 84 VAL A N 1
ATOM 662 C CA . VAL A 1 84 ? 12.136 4.779 -10.326 1.00 97.44 84 VAL A CA 1
ATOM 663 C C . VAL A 1 84 ? 11.577 5.139 -11.694 1.00 97.44 84 VAL A C 1
ATOM 665 O O . VAL A 1 84 ? 10.530 4.630 -12.097 1.00 97.44 84 VAL A O 1
ATOM 668 N N . TYR A 1 85 ? 12.288 6.020 -12.392 1.00 97.69 85 TYR A N 1
ATOM 669 C CA . TYR A 1 85 ? 11.933 6.479 -13.729 1.00 97.69 85 TYR A CA 1
ATOM 670 C C . TYR A 1 85 ? 12.718 5.708 -14.785 1.00 97.69 85 TYR A C 1
ATOM 672 O O . TYR A 1 85 ? 13.910 5.461 -14.601 1.00 97.69 85 TYR A O 1
ATOM 680 N N . PHE A 1 86 ? 12.069 5.339 -15.885 1.00 97.88 86 PHE A N 1
ATOM 681 C CA . PHE A 1 86 ? 12.715 4.664 -17.010 1.00 97.88 86 PHE A CA 1
ATOM 682 C C . PHE A 1 86 ? 11.970 4.936 -18.315 1.00 97.88 86 PHE A C 1
ATOM 684 O O . PHE A 1 86 ? 10.769 5.189 -18.320 1.00 97.88 86 PHE A O 1
ATOM 691 N N . GLU A 1 87 ? 12.678 4.875 -19.435 1.00 97.94 87 GLU A N 1
ATOM 692 C CA . GLU A 1 87 ? 12.096 5.093 -20.757 1.00 97.94 87 GLU A CA 1
ATOM 693 C C . GLU A 1 87 ? 11.840 3.758 -21.448 1.00 97.94 87 GLU A C 1
ATOM 695 O O . GLU A 1 87 ? 12.740 2.926 -21.558 1.00 97.94 87 GLU A O 1
ATOM 700 N N . PHE A 1 88 ? 10.616 3.541 -21.922 1.00 97.69 88 PHE A N 1
ATOM 701 C CA . PHE A 1 88 ? 10.256 2.321 -22.638 1.00 97.69 88 PHE A CA 1
ATOM 702 C C . PHE A 1 88 ? 9.124 2.601 -23.628 1.00 97.69 88 PHE A C 1
ATOM 704 O O . PHE A 1 88 ? 8.133 3.239 -23.274 1.00 97.69 88 PHE A O 1
ATOM 711 N N . GLU A 1 89 ? 9.292 2.139 -24.871 1.00 96.12 89 GLU A N 1
ATOM 712 C CA . GLU A 1 89 ? 8.315 2.297 -25.965 1.00 96.12 89 GLU A CA 1
ATOM 713 C C . GLU A 1 89 ? 7.828 3.747 -26.171 1.00 96.12 89 GLU A C 1
ATOM 715 O O . GLU A 1 89 ? 6.653 4.009 -26.405 1.00 96.12 89 GLU A O 1
ATOM 720 N N . GLY A 1 90 ? 8.749 4.714 -26.083 1.00 96.75 90 GLY A N 1
ATOM 721 C CA . GLY A 1 90 ? 8.451 6.132 -26.322 1.00 96.75 90 GLY A CA 1
ATOM 722 C C . GLY A 1 90 ? 7.758 6.854 -25.162 1.00 96.75 90 GLY A C 1
ATOM 723 O O . GLY A 1 90 ? 7.441 8.033 -25.298 1.00 96.75 90 GLY A O 1
ATOM 724 N N . LYS A 1 91 ? 7.564 6.187 -24.019 1.00 97.50 91 LYS A N 1
ATOM 725 C CA . LYS A 1 91 ? 7.002 6.760 -22.789 1.00 97.50 91 LYS A CA 1
ATOM 726 C C . LYS A 1 91 ? 8.060 6.857 -21.693 1.00 97.50 91 LYS A C 1
ATOM 728 O O . LYS A 1 91 ? 8.930 5.988 -21.593 1.00 97.50 91 LYS A O 1
ATOM 733 N N . THR A 1 92 ? 7.940 7.855 -20.819 1.00 98.12 92 THR A N 1
ATOM 734 C CA . THR A 1 92 ? 8.631 7.847 -19.524 1.00 98.12 92 THR A CA 1
ATOM 735 C C . THR A 1 92 ? 7.726 7.194 -18.490 1.00 98.12 92 THR A C 1
ATOM 737 O O . THR A 1 92 ? 6.667 7.713 -18.144 1.00 98.12 92 THR A O 1
ATOM 740 N N . TRP A 1 93 ? 8.149 6.040 -17.996 1.00 98.25 93 TRP A N 1
ATOM 741 C CA . TRP A 1 93 ? 7.488 5.293 -16.940 1.00 98.25 93 TRP A CA 1
ATOM 742 C C . TRP A 1 93 ? 8.019 5.703 -15.572 1.00 98.25 93 TRP A C 1
ATOM 744 O O . TRP A 1 93 ? 9.189 6.048 -15.418 1.00 98.25 93 TRP A O 1
ATOM 754 N N . LEU A 1 94 ? 7.151 5.604 -14.572 1.00 97.81 94 LEU A N 1
ATOM 755 C CA . LEU A 1 94 ? 7.453 5.748 -13.159 1.00 97.81 94 LEU A CA 1
ATOM 756 C C . LEU A 1 94 ? 6.867 4.550 -12.416 1.00 97.81 94 LEU A C 1
ATOM 758 O O . LEU A 1 94 ? 5.650 4.359 -12.391 1.00 97.81 94 LEU A O 1
ATOM 762 N N . ILE A 1 95 ? 7.728 3.784 -11.751 1.00 98.19 95 ILE A N 1
ATOM 763 C CA . ILE A 1 95 ? 7.297 2.862 -10.702 1.00 98.19 95 ILE A CA 1
ATOM 764 C C . ILE A 1 95 ? 7.752 3.426 -9.361 1.00 98.19 95 ILE A C 1
ATOM 766 O O . ILE A 1 95 ? 8.944 3.600 -9.115 1.00 98.19 95 ILE A O 1
ATOM 770 N N . GLU A 1 96 ? 6.792 3.739 -8.497 1.00 95.94 96 GLU A N 1
ATOM 771 C CA . GLU A 1 96 ? 7.046 4.315 -7.181 1.00 95.94 96 GLU A CA 1
ATOM 772 C C . GLU A 1 96 ? 6.786 3.276 -6.091 1.00 95.94 96 GLU A C 1
ATOM 774 O O . GLU A 1 96 ? 5.667 2.780 -5.945 1.00 95.94 96 GLU A O 1
ATOM 779 N N . PHE A 1 97 ? 7.811 2.991 -5.289 1.00 96.19 97 PHE A N 1
ATOM 780 C CA . PHE A 1 97 ? 7.686 2.194 -4.071 1.00 96.19 97 PHE A CA 1
ATOM 781 C C . PHE A 1 97 ? 7.658 3.120 -2.864 1.00 96.19 97 PHE A C 1
ATOM 783 O O . PHE A 1 97 ? 8.563 3.936 -2.690 1.00 96.19 97 PHE A O 1
ATOM 790 N N . THR A 1 98 ? 6.652 2.983 -2.005 1.00 93.50 98 THR A N 1
ATOM 791 C CA . THR A 1 98 ? 6.579 3.751 -0.757 1.00 93.50 98 THR A CA 1
ATOM 792 C C . THR A 1 98 ? 6.286 2.837 0.421 1.00 93.50 98 THR A C 1
ATOM 794 O O . THR A 1 98 ? 5.583 1.837 0.284 1.00 93.50 98 THR A O 1
ATOM 797 N N . LYS A 1 99 ? 6.843 3.158 1.590 1.00 93.00 99 LYS A N 1
ATOM 798 C CA . LYS A 1 99 ? 6.519 2.491 2.859 1.00 93.00 99 LYS A CA 1
ATOM 799 C C . LYS A 1 99 ? 6.579 3.463 4.023 1.00 93.00 99 LYS A C 1
ATOM 801 O O . LYS A 1 99 ? 7.397 4.381 4.039 1.00 93.00 99 LYS A O 1
ATOM 806 N N . GLY A 1 100 ? 5.772 3.230 5.049 1.00 90.38 100 GLY A N 1
ATOM 807 C CA . GLY A 1 100 ? 5.803 4.053 6.253 1.00 90.38 100 GLY A CA 1
ATOM 808 C C . GLY A 1 100 ? 4.465 4.125 6.963 1.00 90.38 100 GLY A C 1
ATOM 809 O O . GLY A 1 100 ? 3.668 3.188 6.914 1.00 90.38 100 GLY A O 1
ATOM 810 N N . ASN A 1 101 ? 4.245 5.250 7.642 1.00 87.12 101 ASN A N 1
ATOM 811 C CA . ASN A 1 101 ? 3.006 5.515 8.358 1.00 87.12 101 ASN A CA 1
ATOM 812 C C . ASN A 1 101 ? 2.079 6.408 7.521 1.00 87.12 101 ASN A C 1
ATOM 814 O O . ASN A 1 101 ? 2.438 7.541 7.203 1.00 87.12 101 ASN A O 1
ATOM 818 N N . TYR A 1 102 ? 0.858 5.940 7.283 1.00 85.75 102 TYR A N 1
ATOM 819 C CA . TYR A 1 102 ? -0.214 6.620 6.558 1.00 85.75 102 TYR A CA 1
ATOM 820 C C . TYR A 1 102 ? -1.321 6.943 7.558 1.00 85.75 102 TYR A C 1
ATOM 822 O O . TYR A 1 102 ? -2.052 6.055 7.998 1.00 85.75 102 TYR A O 1
ATOM 830 N N . GLY A 1 103 ? -1.387 8.192 8.028 1.00 81.31 103 GLY A N 1
ATOM 831 C CA . GLY A 1 103 ? -2.306 8.534 9.116 1.00 81.31 103 GLY A CA 1
ATOM 832 C C . GLY A 1 103 ? -2.009 7.714 10.380 1.00 81.31 103 GLY A C 1
ATOM 833 O O . GLY A 1 103 ? -0.950 7.882 10.991 1.00 81.31 103 GLY A O 1
ATOM 834 N N . VAL A 1 104 ? -2.942 6.838 10.758 1.00 83.69 104 VAL A N 1
ATOM 835 C CA . VAL A 1 104 ? -2.847 5.905 11.900 1.00 83.69 104 VAL A CA 1
ATOM 836 C C . VAL A 1 104 ? -2.596 4.452 11.481 1.00 83.69 104 VAL A C 1
ATOM 838 O O . VAL A 1 104 ? -2.816 3.530 12.268 1.00 83.69 104 VAL A O 1
ATOM 841 N N . MET A 1 105 ? -2.161 4.250 10.241 1.00 88.69 105 MET A N 1
ATOM 842 C CA . MET A 1 105 ? -1.843 2.948 9.670 1.00 88.69 105 MET A CA 1
ATOM 843 C C . MET A 1 105 ? -0.372 2.863 9.282 1.00 88.69 105 MET A C 1
ATOM 845 O O . MET A 1 105 ? 0.274 3.875 9.018 1.00 88.69 105 MET A O 1
ATOM 849 N N . THR A 1 106 ? 0.138 1.641 9.203 1.00 90.50 106 THR A N 1
ATOM 850 C CA . THR A 1 106 ? 1.456 1.313 8.670 1.00 90.50 106 THR A CA 1
ATOM 851 C C . THR A 1 106 ? 1.226 0.516 7.405 1.00 90.50 106 THR A C 1
ATOM 853 O O . THR A 1 106 ? 0.378 -0.381 7.376 1.00 90.50 106 THR A O 1
ATOM 856 N N . GLY A 1 107 ? 1.953 0.850 6.351 1.00 93.88 107 GLY A N 1
ATOM 857 C CA . GLY A 1 107 ? 1.702 0.253 5.056 1.00 93.88 107 GLY A CA 1
ATOM 858 C C . GLY A 1 107 ? 2.823 0.450 4.065 1.00 93.88 107 GLY A C 1
ATOM 859 O O . GLY A 1 107 ? 3.899 0.965 4.388 1.00 93.88 107 GLY A O 1
ATOM 860 N N . ALA A 1 108 ? 2.524 0.014 2.855 1.00 94.69 108 ALA A N 1
ATOM 861 C CA . ALA A 1 108 ? 3.344 0.223 1.687 1.00 94.69 108 ALA A CA 1
ATOM 862 C C . ALA A 1 108 ? 2.494 0.244 0.421 1.00 94.69 108 ALA A C 1
ATOM 864 O O . ALA A 1 108 ? 1.415 -0.355 0.351 1.00 94.69 108 ALA A O 1
ATOM 865 N N . GLU A 1 109 ? 3.027 0.912 -0.591 1.00 95.38 109 GLU A N 1
ATOM 866 C CA . GLU A 1 109 ? 2.404 1.070 -1.892 1.00 95.38 109 GLU A CA 1
ATOM 867 C C . GLU A 1 109 ? 3.421 0.798 -2.998 1.00 95.38 109 GLU A C 1
ATOM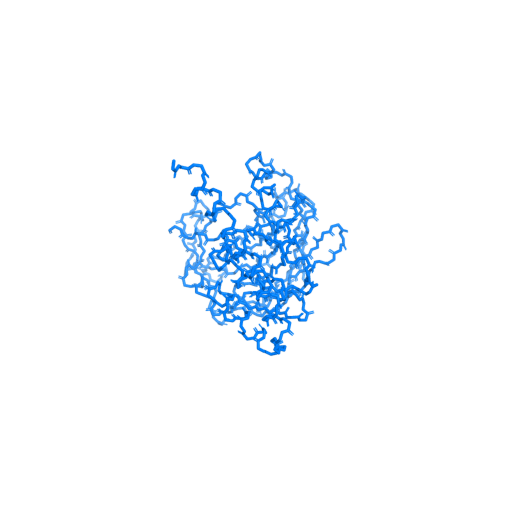 869 O O . GLU A 1 109 ? 4.610 1.100 -2.872 1.00 95.38 109 GLU A O 1
ATOM 874 N N . THR A 1 110 ? 2.932 0.266 -4.112 1.00 97.62 110 THR A N 1
ATOM 875 C CA . THR A 1 110 ? 3.664 0.215 -5.376 1.00 97.62 110 THR A CA 1
ATOM 876 C C . THR A 1 110 ? 2.765 0.754 -6.469 1.00 97.62 110 THR A C 1
ATOM 878 O O . THR A 1 110 ? 1.745 0.145 -6.798 1.00 97.62 110 THR A O 1
ATOM 881 N N . GLY A 1 111 ? 3.116 1.929 -6.978 1.00 96.81 111 GLY A N 1
ATOM 882 C CA . GLY A 1 111 ? 2.406 2.607 -8.052 1.00 96.81 111 GLY A CA 1
ATOM 883 C C . GLY A 1 111 ? 3.141 2.494 -9.383 1.00 96.81 111 GLY A C 1
ATOM 884 O O . GLY A 1 111 ? 4.364 2.483 -9.397 1.00 96.81 111 GLY A O 1
ATOM 885 N N . VAL A 1 112 ? 2.395 2.430 -10.479 1.00 98.00 112 VAL A N 1
ATOM 886 C CA . VAL A 1 112 ? 2.852 2.320 -11.864 1.00 98.00 112 VAL A CA 1
ATOM 887 C C . VAL A 1 112 ? 2.146 3.405 -12.663 1.00 98.00 112 VAL A C 1
ATOM 889 O O . VAL A 1 112 ? 0.912 3.435 -12.762 1.00 98.00 112 VAL A O 1
ATOM 892 N N . TYR A 1 113 ? 2.944 4.299 -13.222 1.00 97.56 113 TYR A N 1
ATOM 893 C CA . TYR A 1 113 ? 2.494 5.474 -13.946 1.00 97.56 113 TYR A CA 1
ATOM 894 C C . TYR A 1 113 ? 3.374 5.684 -15.174 1.00 97.56 113 TYR A C 1
ATOM 896 O O . TYR A 1 113 ? 4.483 5.156 -15.251 1.00 97.56 113 TYR A O 1
ATOM 904 N N . HIS A 1 114 ? 2.899 6.470 -16.126 1.00 97.50 114 HIS A N 1
ATOM 905 C CA . HIS A 1 114 ? 3.692 6.890 -17.271 1.00 97.50 114 HIS A CA 1
ATOM 906 C C . HIS A 1 114 ? 3.193 8.228 -17.820 1.00 97.50 114 HIS A C 1
ATOM 908 O O . HIS A 1 114 ? 2.091 8.688 -17.519 1.00 97.50 114 HIS A O 1
ATOM 914 N N . THR A 1 115 ? 4.000 8.845 -18.666 1.00 96.56 115 THR A N 1
ATOM 915 C CA . THR A 1 115 ? 3.600 9.937 -19.560 1.00 96.56 115 THR A CA 1
ATOM 916 C C . THR A 1 115 ? 3.275 9.382 -20.951 1.00 96.56 115 THR A C 1
ATOM 918 O O . THR A 1 115 ? 3.540 8.216 -21.242 1.00 96.56 115 THR A O 1
ATOM 921 N N . GLU A 1 116 ? 2.685 10.191 -21.832 1.00 92.69 116 GLU A N 1
ATOM 922 C CA . GLU A 1 116 ? 2.444 9.800 -23.237 1.00 92.69 116 GLU A CA 1
ATOM 923 C C . GLU A 1 116 ? 3.674 10.014 -24.144 1.00 92.69 116 GLU A C 1
ATOM 925 O O . GLU A 1 116 ? 3.655 9.660 -25.318 1.00 92.69 116 GLU A O 1
ATOM 930 N N . GLY A 1 117 ? 4.755 10.591 -23.611 1.00 95.00 117 GLY A N 1
ATOM 931 C CA . GLY A 1 117 ? 5.991 10.866 -24.344 1.00 95.00 117 GLY A CA 1
ATOM 932 C C . GLY A 1 117 ? 7.214 10.875 -23.432 1.00 95.00 117 GLY A C 1
ATOM 933 O O . GLY A 1 117 ? 7.081 10.795 -22.210 1.00 95.00 117 GLY A O 1
ATOM 934 N N . ILE A 1 118 ? 8.401 10.991 -24.021 1.00 96.62 118 ILE A N 1
ATOM 935 C CA . ILE A 1 118 ? 9.658 11.079 -23.274 1.00 96.62 118 ILE A CA 1
ATOM 936 C C . ILE A 1 118 ? 9.781 12.439 -22.579 1.00 96.62 118 ILE A C 1
ATOM 938 O O . ILE A 1 118 ? 9.540 13.485 -23.182 1.00 96.62 118 ILE A O 1
ATOM 942 N N . VAL A 1 119 ? 10.162 12.406 -21.306 1.00 95.31 119 VAL A N 1
ATOM 943 C CA . VAL A 1 119 ? 10.334 13.567 -20.436 1.00 95.31 119 VAL A CA 1
ATOM 944 C C . VAL A 1 119 ? 11.761 13.616 -19.905 1.00 95.31 119 VAL A C 1
ATOM 946 O O . VAL A 1 119 ? 12.293 12.619 -19.417 1.00 95.31 119 VAL A O 1
ATOM 949 N N . GLU A 1 120 ? 12.361 14.803 -19.946 1.00 94.31 120 GLU A N 1
ATOM 950 C CA . GLU A 1 120 ? 13.693 15.033 -19.391 1.00 94.31 120 GLU A CA 1
ATOM 951 C C . GLU A 1 120 ? 13.689 14.948 -17.851 1.00 94.31 120 GLU A C 1
ATOM 953 O O . GLU A 1 120 ? 12.791 15.508 -17.212 1.00 94.31 120 GLU A O 1
ATOM 958 N N . PRO A 1 121 ? 14.714 14.336 -17.221 1.00 93.00 121 PRO A N 1
ATOM 959 C CA . PRO A 1 121 ? 14.738 14.108 -15.773 1.00 93.00 121 PRO A CA 1
ATOM 960 C C . PRO A 1 121 ? 14.526 15.345 -14.895 1.00 93.00 121 PRO A C 1
ATOM 962 O O . PRO A 1 121 ? 13.921 15.249 -13.831 1.00 93.00 121 PRO A O 1
ATOM 965 N N . MET A 1 122 ? 14.984 16.521 -15.337 1.00 92.38 122 MET A N 1
ATOM 966 C CA . MET A 1 122 ? 14.820 17.774 -14.588 1.00 92.38 122 MET A CA 1
ATOM 967 C C . MET A 1 122 ? 13.360 18.245 -14.464 1.00 92.38 122 MET A C 1
ATOM 969 O O . MET A 1 122 ? 13.076 19.136 -13.667 1.00 92.38 122 MET A O 1
ATOM 973 N N . LEU A 1 123 ? 12.440 17.665 -15.241 1.00 91.75 123 LEU A N 1
ATOM 974 C CA . LEU A 1 123 ? 11.023 18.025 -15.248 1.00 91.75 123 LEU A CA 1
ATOM 975 C C . LEU A 1 123 ? 10.135 17.044 -14.470 1.00 91.75 123 LEU A C 1
ATOM 977 O O . LEU A 1 123 ? 8.942 17.309 -14.330 1.00 91.75 123 LEU A O 1
ATOM 981 N N . TYR A 1 124 ? 10.676 15.933 -13.957 1.00 90.94 124 TYR A N 1
ATOM 982 C CA . TYR A 1 124 ? 9.877 14.878 -13.315 1.00 90.94 124 TYR A CA 1
ATOM 983 C C . TYR A 1 124 ? 9.033 15.376 -12.140 1.00 90.94 124 TYR A C 1
ATOM 985 O O . TYR A 1 124 ? 7.882 14.967 -12.008 1.00 90.94 124 TYR A O 1
ATOM 993 N N . ASP A 1 125 ? 9.554 16.309 -11.346 1.00 85.25 125 ASP A N 1
ATOM 994 C CA . ASP A 1 125 ? 8.845 16.843 -10.177 1.00 85.25 125 ASP A CA 1
ATOM 995 C C . ASP A 1 125 ? 7.721 17.833 -10.557 1.00 85.25 125 ASP A C 1
ATOM 997 O O . ASP A 1 125 ? 6.888 18.188 -9.724 1.00 85.25 125 ASP A O 1
ATOM 1001 N N . PHE A 1 126 ? 7.669 18.269 -11.822 1.00 85.56 126 PHE A N 1
ATOM 1002 C CA . PHE A 1 126 ? 6.713 19.264 -12.327 1.00 85.56 126 PHE A CA 1
ATOM 1003 C C . PHE A 1 126 ? 5.688 18.688 -13.305 1.00 85.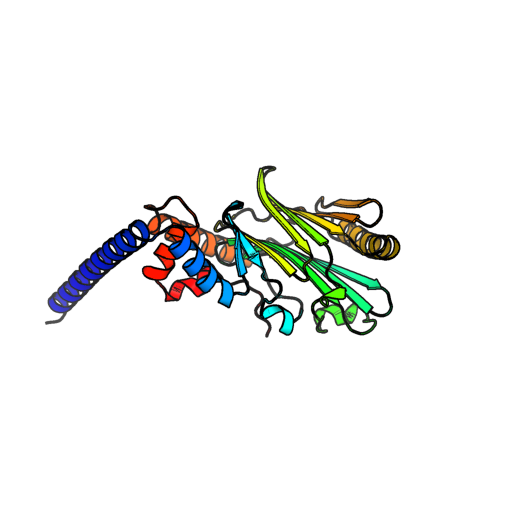56 126 PHE A C 1
ATOM 1005 O O . PHE A 1 126 ? 4.755 19.392 -13.697 1.00 85.56 126 PHE A O 1
ATOM 1012 N N . ILE A 1 127 ? 5.860 17.435 -13.724 1.00 88.31 127 ILE A N 1
ATOM 1013 C CA . ILE A 1 127 ? 5.010 16.791 -14.720 1.00 88.31 127 ILE A CA 1
ATOM 1014 C C . ILE A 1 127 ? 4.083 15.782 -14.058 1.00 88.31 127 ILE A C 1
ATOM 1016 O O . ILE A 1 127 ? 4.436 15.058 -13.130 1.00 88.31 127 ILE A O 1
ATOM 1020 N N . HIS A 1 128 ? 2.863 15.746 -14.579 1.00 90.62 128 HIS A N 1
ATOM 1021 C CA . HIS A 1 128 ? 1.863 14.766 -14.207 1.00 90.62 128 HIS A CA 1
ATOM 1022 C C . HIS A 1 128 ? 2.120 13.433 -14.912 1.00 90.62 128 HIS A C 1
ATOM 1024 O O . HIS A 1 128 ? 2.247 13.380 -16.137 1.00 90.62 128 HIS A O 1
ATOM 1030 N N . PHE A 1 129 ? 2.159 12.356 -14.134 1.00 94.25 129 PHE A N 1
ATOM 1031 C CA . PHE A 1 129 ? 2.215 10.993 -14.647 1.00 94.25 129 PHE A CA 1
ATOM 1032 C C . PHE A 1 129 ? 0.828 10.355 -14.555 1.00 94.25 129 PHE A C 1
ATOM 1034 O O . PHE A 1 129 ? 0.198 10.328 -13.499 1.00 94.25 129 PHE A O 1
ATOM 1041 N N . THR A 1 130 ? 0.346 9.794 -15.656 1.00 95.38 130 THR A N 1
ATOM 1042 C CA . THR A 1 130 ? -0.949 9.111 -15.709 1.00 95.38 130 THR A CA 1
ATOM 1043 C C . THR A 1 130 ? -0.817 7.693 -15.162 1.00 95.38 130 THR A C 1
ATOM 1045 O O . THR A 1 130 ? 0.185 7.019 -15.386 1.00 95.38 130 THR A O 1
ATOM 1048 N N . SER A 1 131 ? -1.812 7.226 -14.405 1.00 96.00 131 SER A N 1
ATOM 1049 C CA . SER A 1 131 ? -1.853 5.837 -13.935 1.00 96.00 131 SER A CA 1
ATOM 1050 C C . SER A 1 131 ? -1.944 4.862 -15.105 1.00 96.00 131 SER A C 1
ATOM 1052 O O . SER A 1 131 ? -2.739 5.089 -16.011 1.00 96.00 131 SER A O 1
ATOM 1054 N N . ALA A 1 132 ? -1.209 3.748 -15.029 1.00 96.50 132 ALA A N 1
ATOM 1055 C CA . ALA A 1 132 ? -1.207 2.726 -16.076 1.00 96.50 132 ALA A CA 1
ATOM 1056 C C . ALA A 1 132 ? -2.628 2.292 -16.489 1.00 96.50 132 ALA A C 1
ATOM 1058 O O . ALA A 1 132 ? -3.522 2.102 -15.644 1.00 96.50 132 ALA A O 1
ATOM 1059 N N . TYR A 1 133 ? -2.839 2.116 -17.793 1.00 95.81 133 TYR A N 1
ATOM 1060 C CA . TYR A 1 133 ? -4.113 1.651 -18.340 1.00 95.81 133 TYR A CA 1
ATOM 1061 C C . TYR A 1 133 ? -4.364 0.167 -18.021 1.00 95.81 133 TYR A C 1
ATOM 1063 O O . TYR A 1 133 ? -3.481 -0.560 -17.570 1.00 95.81 133 TYR A O 1
ATOM 1071 N N . ASP A 1 134 ? -5.593 -0.314 -18.244 1.00 96.75 134 ASP A N 1
ATOM 1072 C CA . ASP A 1 134 ? -5.981 -1.697 -17.905 1.00 96.75 134 ASP A CA 1
ATOM 1073 C C . ASP A 1 134 ? -5.147 -2.757 -18.641 1.00 96.75 134 ASP A C 1
ATOM 1075 O O . ASP A 1 134 ? -4.858 -3.819 -18.089 1.00 96.75 134 ASP A O 1
ATOM 1079 N N . TYR A 1 135 ? -4.721 -2.454 -19.868 1.00 95.62 135 TYR A N 1
ATOM 1080 C CA . TYR A 1 135 ? -3.859 -3.327 -20.666 1.00 95.62 135 TYR A CA 1
ATOM 1081 C C . TYR A 1 135 ? -2.369 -3.226 -20.286 1.00 95.62 135 TYR A C 1
ATOM 1083 O O . TYR A 1 135 ? -1.576 -4.052 -20.727 1.00 95.62 135 TYR A O 1
ATOM 1091 N N . GLU A 1 136 ? -1.996 -2.258 -19.445 1.00 96.31 136 GLU A N 1
ATOM 1092 C CA . GLU A 1 136 ? -0.626 -2.010 -18.965 1.00 96.31 136 GLU A CA 1
ATOM 1093 C C . GLU A 1 136 ? -0.430 -2.438 -17.504 1.00 96.31 136 GLU A C 1
ATOM 1095 O O . GLU A 1 136 ? 0.648 -2.258 -16.936 1.00 96.31 136 GLU A O 1
ATOM 1100 N N . LEU A 1 137 ? -1.460 -3.005 -16.864 1.00 98.00 137 LEU A N 1
ATOM 1101 C CA . LEU A 1 137 ? -1.375 -3.431 -15.470 1.00 98.00 137 LEU A CA 1
ATOM 1102 C C . LEU A 1 137 ? -0.305 -4.510 -15.292 1.00 98.00 137 LEU A C 1
ATOM 1104 O O . LEU A 1 137 ? -0.389 -5.610 -15.847 1.00 98.00 137 LEU A O 1
ATOM 1108 N N . LEU A 1 138 ? 0.656 -4.221 -14.422 1.00 98.38 138 LEU A N 1
ATOM 1109 C CA . LEU A 1 138 ? 1.698 -5.161 -14.037 1.00 98.38 138 LEU A CA 1
ATOM 1110 C C . LEU A 1 138 ? 1.213 -6.042 -12.890 1.00 98.38 138 LEU A C 1
ATOM 1112 O O . LEU A 1 138 ? 0.438 -5.606 -12.037 1.00 98.38 138 LEU A O 1
ATOM 1116 N N . TYR A 1 139 ? 1.678 -7.292 -12.852 1.00 98.62 139 TYR A N 1
ATOM 1117 C CA . TYR A 1 139 ? 1.488 -8.124 -11.667 1.00 98.62 139 TYR A CA 1
ATOM 1118 C C . TYR A 1 139 ? 2.522 -7.727 -10.615 1.00 98.62 139 TYR A C 1
ATOM 1120 O O . TYR A 1 139 ? 3.728 -7.861 -10.836 1.00 98.62 139 TYR A O 1
ATOM 1128 N N . ILE A 1 140 ? 2.029 -7.242 -9.481 1.00 98.75 140 ILE A N 1
ATOM 1129 C CA . ILE A 1 140 ? 2.825 -6.731 -8.371 1.00 98.75 140 ILE A CA 1
ATOM 1130 C C . ILE A 1 140 ? 2.602 -7.643 -7.169 1.00 98.75 140 ILE A C 1
ATOM 1132 O O . ILE A 1 140 ? 1.476 -8.058 -6.894 1.00 98.75 140 ILE A O 1
ATOM 1136 N N . SER A 1 141 ? 3.670 -7.943 -6.438 1.00 98.44 141 SER A N 1
ATOM 1137 C CA . SER A 1 141 ? 3.616 -8.605 -5.137 1.00 98.44 141 SER A CA 1
ATOM 1138 C C . SER A 1 141 ? 4.383 -7.779 -4.123 1.00 98.44 141 SER A C 1
ATOM 1140 O O . SER A 1 141 ? 5.548 -7.488 -4.359 1.00 98.44 141 SER A O 1
ATOM 1142 N N . ASN A 1 142 ? 3.761 -7.465 -2.991 1.00 98.12 142 ASN A N 1
ATOM 1143 C CA . ASN A 1 142 ? 4.350 -6.704 -1.899 1.00 98.12 142 ASN A CA 1
ATOM 1144 C C . ASN A 1 142 ? 4.321 -7.519 -0.606 1.00 98.12 142 ASN A C 1
ATOM 1146 O O . ASN A 1 142 ? 3.309 -8.126 -0.255 1.00 98.12 142 ASN A O 1
ATOM 1150 N N . ARG A 1 143 ? 5.432 -7.490 0.125 1.00 97.75 143 ARG A N 1
ATOM 1151 C CA . ARG A 1 143 ? 5.590 -8.033 1.474 1.00 97.75 143 ARG A CA 1
ATOM 1152 C C . ARG A 1 143 ? 6.192 -6.945 2.348 1.00 97.75 143 ARG A C 1
ATOM 1154 O O . ARG A 1 143 ? 7.350 -6.570 2.164 1.00 97.75 143 ARG A O 1
ATOM 1161 N N . LEU A 1 144 ? 5.413 -6.451 3.305 1.00 96.69 144 LEU A N 1
ATOM 1162 C CA . LEU A 1 144 ? 5.889 -5.484 4.289 1.00 96.69 144 LEU A CA 1
ATOM 1163 C C . LEU A 1 144 ? 6.344 -6.221 5.547 1.00 96.69 144 LEU A C 1
ATOM 1165 O O . LEU A 1 144 ? 5.621 -7.067 6.074 1.00 96.69 144 LEU A O 1
ATOM 1169 N N . MET A 1 145 ? 7.530 -5.885 6.042 1.00 95.44 145 MET A N 1
ATOM 1170 C CA . MET A 1 145 ? 8.143 -6.517 7.207 1.00 95.44 145 MET A CA 1
ATOM 1171 C C . MET A 1 145 ? 8.643 -5.469 8.197 1.00 95.44 145 MET A C 1
ATOM 1173 O O . MET A 1 145 ? 9.021 -4.365 7.807 1.00 95.44 145 MET A O 1
ATOM 1177 N N . LYS A 1 146 ? 8.697 -5.845 9.473 1.00 92.44 146 LYS A N 1
ATOM 1178 C CA . LYS A 1 146 ? 9.370 -5.095 10.537 1.00 92.44 146 LYS A CA 1
ATOM 1179 C C . LYS A 1 146 ? 10.196 -6.055 11.378 1.00 92.44 146 LYS A C 1
ATOM 1181 O O . LYS A 1 146 ? 9.662 -7.060 11.840 1.00 92.44 146 LYS A O 1
ATOM 1186 N N . ASP A 1 147 ? 11.476 -5.748 11.582 1.00 88.50 147 ASP A N 1
ATOM 1187 C CA . ASP A 1 147 ? 12.395 -6.581 12.379 1.00 88.50 147 ASP A CA 1
ATOM 1188 C C . ASP A 1 147 ? 12.360 -8.072 11.963 1.00 88.50 147 ASP A C 1
ATOM 1190 O O . ASP A 1 147 ? 12.278 -8.976 12.795 1.00 88.50 147 ASP A O 1
ATOM 1194 N N . GLY A 1 148 ? 12.331 -8.335 10.649 1.00 87.62 148 GLY A N 1
ATOM 1195 C CA . GLY A 1 148 ? 12.263 -9.686 10.077 1.00 87.62 148 GLY A CA 1
ATOM 1196 C C . GLY A 1 148 ? 10.903 -10.391 10.189 1.00 87.62 148 GLY A C 1
ATOM 1197 O O . GLY A 1 148 ? 10.757 -11.506 9.692 1.00 87.62 148 GLY A O 1
ATOM 1198 N N . LYS A 1 149 ? 9.890 -9.771 10.808 1.00 92.62 149 LYS A N 1
ATOM 1199 C CA . LYS A 1 149 ? 8.527 -10.313 10.891 1.00 92.62 149 LYS A CA 1
ATOM 1200 C C . LYS A 1 149 ? 7.642 -9.718 9.807 1.00 92.62 149 LYS A C 1
ATOM 1202 O O . LYS A 1 149 ? 7.596 -8.502 9.636 1.00 92.62 149 LYS A O 1
ATOM 1207 N N . VAL A 1 150 ? 6.903 -10.576 9.113 1.00 94.06 150 VAL A N 1
ATOM 1208 C CA . VAL A 1 150 ? 5.922 -10.160 8.107 1.00 94.06 150 VAL A CA 1
ATOM 1209 C C . VAL A 1 150 ? 4.751 -9.453 8.790 1.00 94.06 150 VAL A C 1
ATOM 1211 O O . VAL A 1 150 ? 4.113 -10.012 9.680 1.00 94.06 150 VAL A O 1
ATOM 1214 N N . ILE A 1 151 ? 4.471 -8.222 8.357 1.00 93.44 151 ILE A N 1
ATOM 1215 C CA . ILE A 1 151 ? 3.270 -7.469 8.728 1.00 93.44 151 ILE A CA 1
ATOM 1216 C C . ILE A 1 151 ? 2.105 -7.921 7.846 1.00 93.44 151 ILE A C 1
ATOM 1218 O O . ILE A 1 151 ? 1.037 -8.237 8.369 1.00 93.44 151 ILE A O 1
ATOM 1222 N N . TYR A 1 152 ? 2.304 -7.943 6.525 1.00 95.00 152 TYR A N 1
ATOM 1223 C CA . TYR A 1 152 ? 1.364 -8.511 5.559 1.00 95.00 152 TYR A CA 1
ATOM 1224 C C . TYR A 1 152 ? 2.032 -8.814 4.214 1.00 95.00 152 TYR A C 1
ATOM 1226 O O . TYR A 1 152 ? 3.120 -8.316 3.914 1.00 95.00 152 TYR A O 1
ATOM 1234 N N . GLU A 1 153 ? 1.317 -9.578 3.385 1.00 96.31 153 GLU A N 1
ATOM 1235 C CA . GLU A 1 153 ? 1.648 -9.826 1.981 1.00 96.31 153 GLU A CA 1
ATOM 1236 C C . GLU A 1 153 ? 0.409 -9.661 1.111 1.00 96.31 153 GLU A C 1
ATOM 1238 O O . GLU A 1 153 ? -0.637 -10.219 1.431 1.00 96.31 153 GLU A O 1
ATOM 1243 N N . ASN A 1 154 ? 0.513 -8.944 -0.002 1.00 96.56 154 ASN A N 1
ATOM 1244 C CA . ASN A 1 154 ? -0.543 -8.873 -1.005 1.00 96.56 154 ASN A CA 1
ATOM 1245 C C . ASN A 1 154 ? 0.037 -8.890 -2.420 1.00 96.56 154 ASN A C 1
ATOM 1247 O O . ASN A 1 154 ? 1.199 -8.570 -2.650 1.00 96.56 154 ASN A O 1
ATOM 1251 N N . ASN A 1 155 ? -0.777 -9.321 -3.377 1.00 97.31 155 ASN A N 1
ATOM 1252 C CA . ASN A 1 155 ? -0.408 -9.361 -4.783 1.00 97.31 155 ASN A CA 1
ATOM 1253 C C . ASN A 1 155 ? -1.649 -9.235 -5.661 1.00 97.31 155 ASN A C 1
ATOM 1255 O O . ASN A 1 155 ? -2.728 -9.690 -5.281 1.00 97.31 155 ASN A O 1
ATOM 1259 N N . ALA A 1 156 ? -1.485 -8.584 -6.808 1.00 97.75 156 ALA A N 1
ATOM 1260 C CA . ALA A 1 156 ? -2.512 -8.435 -7.830 1.00 97.75 156 ALA A CA 1
ATOM 1261 C C . ALA A 1 156 ? -1.899 -7.858 -9.113 1.00 97.75 156 ALA A C 1
ATOM 1263 O O . ALA A 1 156 ? -0.827 -7.251 -9.085 1.00 97.75 156 ALA A O 1
ATOM 1264 N N . ARG A 1 157 ? -2.623 -7.973 -10.234 1.00 98.25 157 ARG A N 1
ATOM 1265 C CA . ARG A 1 157 ? -2.418 -7.054 -11.363 1.00 98.25 157 ARG A CA 1
ATOM 1266 C C . ARG A 1 157 ? -3.001 -5.702 -10.993 1.00 98.25 157 ARG A C 1
ATOM 1268 O O . ARG A 1 157 ? -4.195 -5.636 -10.713 1.00 98.25 157 ARG A O 1
ATOM 1275 N N . HIS A 1 158 ? -2.175 -4.663 -10.934 1.00 97.75 158 HIS A N 1
ATOM 1276 C CA . HIS A 1 158 ? -2.613 -3.373 -10.415 1.00 97.75 158 HIS A CA 1
ATOM 1277 C C . HIS A 1 158 ? -1.741 -2.214 -10.914 1.00 97.75 158 HIS A C 1
ATOM 1279 O O . HIS A 1 158 ? -0.556 -2.390 -11.172 1.00 97.75 158 HIS A O 1
ATOM 1285 N N . TRP A 1 159 ? -2.331 -1.019 -11.014 1.00 96.94 159 TRP A N 1
ATOM 1286 C CA . TRP A 1 159 ? -1.601 0.225 -11.288 1.00 96.94 159 TRP A CA 1
ATOM 1287 C C . TRP A 1 159 ? -1.087 0.845 -9.982 1.00 96.94 159 TRP A C 1
ATOM 1289 O O . TRP A 1 159 ? -0.002 1.383 -9.938 1.00 96.94 159 TRP A O 1
ATOM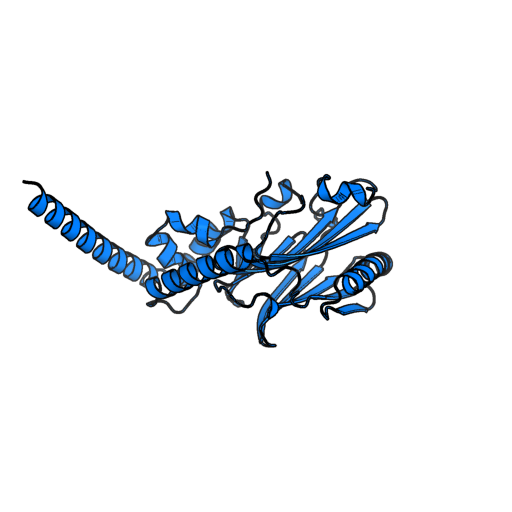 1299 N N . TRP A 1 160 ? -1.844 0.738 -8.890 1.00 96.12 160 TRP A N 1
ATOM 1300 C CA . TRP A 1 160 ? -1.434 1.117 -7.529 1.00 96.12 160 TRP A CA 1
ATOM 1301 C C . TRP A 1 160 ? -1.752 0.028 -6.499 1.00 96.12 160 TRP A C 1
ATOM 1303 O O . TRP A 1 160 ? -2.854 0.013 -5.962 1.00 96.12 160 TRP A O 1
ATOM 1313 N N . LEU A 1 161 ? -0.842 -0.918 -6.248 1.00 97.12 161 LEU A N 1
ATOM 1314 C CA . LEU A 1 161 ? -1.041 -1.951 -5.223 1.00 97.12 161 LEU A CA 1
ATOM 1315 C C . LEU A 1 161 ? -0.636 -1.407 -3.849 1.00 97.12 161 LEU A C 1
ATOM 1317 O O . LEU A 1 161 ? 0.551 -1.252 -3.565 1.00 97.12 161 LEU A O 1
ATOM 1321 N N . ALA A 1 162 ? -1.618 -1.159 -2.988 1.00 95.31 162 ALA A N 1
ATOM 1322 C CA . ALA A 1 162 ? -1.415 -0.653 -1.637 1.00 95.31 162 ALA A CA 1
ATOM 1323 C C . ALA A 1 162 ? -1.850 -1.674 -0.584 1.00 95.31 162 ALA A C 1
ATOM 1325 O O . ALA A 1 162 ? -2.743 -2.490 -0.826 1.00 95.31 162 ALA A O 1
ATOM 1326 N N . GLY A 1 163 ? -1.233 -1.624 0.592 1.00 95.38 163 GLY A N 1
ATOM 1327 C CA . GLY A 1 163 ? -1.653 -2.382 1.764 1.00 95.38 163 GLY A CA 1
ATOM 1328 C C . GLY A 1 163 ? -1.415 -1.584 3.040 1.00 95.38 163 GLY A C 1
ATOM 1329 O O . GLY A 1 163 ? -0.343 -1.020 3.240 1.00 95.38 163 GLY A O 1
ATOM 1330 N N . PHE A 1 164 ? -2.417 -1.536 3.912 1.00 93.50 164 PHE A N 1
ATOM 1331 C CA . PHE A 1 164 ? -2.361 -0.793 5.166 1.00 93.50 164 PHE A CA 1
ATOM 1332 C C . PHE A 1 164 ? -2.914 -1.634 6.315 1.00 93.50 164 PHE A C 1
ATOM 1334 O O . PHE A 1 164 ? -3.988 -2.230 6.203 1.00 93.50 164 PHE A O 1
ATOM 1341 N N . ARG A 1 165 ? -2.202 -1.651 7.445 1.00 90.44 165 ARG A N 1
ATOM 1342 C CA . ARG A 1 165 ? -2.683 -2.224 8.709 1.00 90.44 165 ARG A CA 1
ATOM 1343 C C . ARG A 1 165 ? -2.830 -1.134 9.771 1.00 90.44 165 ARG A C 1
ATOM 1345 O O . ARG A 1 165 ? -1.956 -0.269 9.850 1.00 90.44 165 ARG A O 1
ATOM 1352 N N . PRO A 1 166 ? -3.886 -1.168 10.608 1.00 82.94 166 PRO A N 1
ATOM 1353 C CA . PRO A 1 166 ? -4.059 -0.245 11.735 1.00 82.94 166 PRO A CA 1
ATOM 1354 C C . PRO A 1 166 ? -3.022 -0.436 12.848 1.00 82.94 166 PRO A C 1
ATOM 1356 O O . PRO A 1 166 ? -3.291 -0.984 13.914 1.00 82.94 166 PRO A O 1
ATOM 1359 N N . GLU A 1 167 ? -1.819 0.051 12.593 1.00 80.38 167 GLU A N 1
ATOM 1360 C CA . GLU A 1 167 ? -0.691 0.105 13.509 1.00 80.38 167 GLU A CA 1
ATOM 1361 C C . GLU A 1 167 ? 0.152 1.330 13.138 1.00 80.38 167 GLU A C 1
ATOM 1363 O O . GLU A 1 167 ? 0.170 1.738 11.983 1.00 80.38 167 GLU A O 1
ATOM 1368 N N . VAL A 1 168 ? 0.864 1.936 14.086 1.00 75.31 168 VAL A N 1
ATOM 1369 C CA . VAL A 1 168 ? 1.871 2.965 13.783 1.00 75.31 168 VAL A CA 1
ATOM 1370 C C . VAL A 1 168 ? 3.174 2.544 14.426 1.00 75.31 168 VAL A C 1
ATOM 1372 O O . VAL A 1 168 ? 3.208 2.236 15.620 1.00 75.31 168 VAL A O 1
ATOM 1375 N N . THR A 1 169 ? 4.247 2.578 13.645 1.00 75.19 169 THR A N 1
ATOM 1376 C CA . THR A 1 169 ? 5.601 2.366 14.151 1.00 75.19 169 THR A CA 1
ATOM 1377 C C . THR A 1 169 ? 6.313 3.703 14.325 1.00 75.19 169 THR A C 1
ATOM 1379 O O . THR A 1 169 ? 6.330 4.529 13.416 1.00 75.19 169 THR A O 1
ATOM 1382 N N . GLU A 1 170 ? 6.920 3.934 15.489 1.00 72.06 170 GLU A N 1
ATOM 1383 C CA . GLU A 1 170 ? 7.837 5.072 15.666 1.00 72.06 170 GLU A CA 1
ATOM 1384 C C . GLU A 1 170 ? 9.167 4.833 14.927 1.00 72.06 170 GLU A C 1
ATOM 1386 O O . GLU A 1 170 ? 9.841 5.786 14.555 1.00 72.06 170 GLU A O 1
ATOM 1391 N N . GLU A 1 171 ? 9.484 3.568 14.638 1.00 75.75 171 GLU A N 1
ATOM 1392 C CA . GLU A 1 171 ? 10.721 3.106 14.004 1.00 75.75 171 GLU A CA 1
ATOM 1393 C C . GLU A 1 171 ? 10.449 2.739 12.535 1.00 75.75 171 GLU A C 1
ATOM 1395 O O . GLU A 1 171 ? 10.366 1.564 12.162 1.00 75.75 171 GLU A O 1
ATOM 1400 N N . THR A 1 172 ? 10.187 3.740 11.691 1.00 80.19 172 THR A N 1
ATOM 1401 C CA . THR A 1 172 ? 9.899 3.524 10.254 1.00 80.19 172 THR A CA 1
ATOM 1402 C C . THR A 1 172 ? 11.103 2.982 9.477 1.00 80.19 172 THR A C 1
ATOM 1404 O O . THR A 1 172 ? 10.943 2.310 8.463 1.00 80.19 172 THR A O 1
ATOM 1407 N N . GLU A 1 173 ? 12.310 3.221 9.979 1.00 82.69 173 GLU A N 1
ATOM 1408 C CA . GLU A 1 173 ? 13.579 2.705 9.471 1.00 82.69 173 GLU A CA 1
ATOM 1409 C C . GLU A 1 173 ? 13.743 1.193 9.677 1.00 82.69 173 GLU A C 1
ATOM 1411 O O . GLU A 1 173 ? 14.557 0.560 9.012 1.00 82.69 173 GLU A O 1
ATOM 1416 N N . LYS A 1 174 ? 12.945 0.587 10.561 1.00 88.00 174 LYS A N 1
ATOM 1417 C CA . LYS A 1 174 ? 12.891 -0.871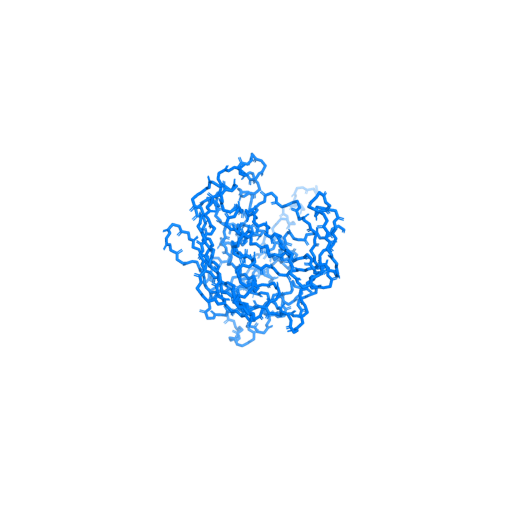 10.719 1.00 88.00 174 LYS A CA 1
ATOM 1418 C C . LYS A 1 174 ? 11.938 -1.549 9.740 1.00 88.00 174 LYS A C 1
ATOM 1420 O O . LYS A 1 174 ? 11.883 -2.779 9.702 1.00 88.00 174 LYS A O 1
ATOM 1425 N N . LEU A 1 175 ? 11.171 -0.769 8.975 1.00 92.94 175 LEU A N 1
ATOM 1426 C CA . LEU A 1 175 ? 10.307 -1.304 7.932 1.00 92.94 175 LEU A CA 1
ATOM 1427 C C . LEU A 1 175 ? 11.127 -1.667 6.700 1.00 92.94 175 LEU A C 1
ATOM 1429 O O . LEU A 1 175 ? 11.894 -0.847 6.185 1.00 92.94 175 LEU A O 1
ATOM 1433 N N . GLN A 1 176 ? 10.875 -2.862 6.187 1.00 95.56 176 GLN A N 1
ATOM 1434 C CA . GLN A 1 176 ? 11.412 -3.363 4.931 1.00 95.56 176 GLN A CA 1
ATOM 1435 C C . GLN A 1 176 ? 10.251 -3.711 4.005 1.00 95.56 176 GLN A C 1
ATOM 1437 O O . GLN A 1 176 ? 9.318 -4.401 4.417 1.00 95.56 176 GLN A O 1
ATOM 1442 N N . LEU A 1 177 ? 10.301 -3.229 2.766 1.00 97.44 177 LEU A N 1
ATOM 1443 C CA . LEU A 1 177 ? 9.343 -3.592 1.725 1.00 97.44 177 LEU A CA 1
ATOM 1444 C C . LEU A 1 177 ? 10.054 -4.481 0.714 1.00 97.44 177 LEU A C 1
ATOM 1446 O O . LEU A 1 177 ? 11.003 -4.045 0.071 1.00 97.44 177 LEU A O 1
ATOM 1450 N N . PHE A 1 178 ? 9.577 -5.711 0.572 1.00 98.25 178 PHE A N 1
ATOM 1451 C CA . PHE A 1 178 ? 9.965 -6.581 -0.525 1.00 98.25 178 PHE A CA 1
ATOM 1452 C C . PHE A 1 178 ? 8.885 -6.542 -1.602 1.00 98.25 178 PHE A C 1
ATOM 1454 O O . PHE A 1 178 ? 7.758 -6.984 -1.366 1.00 98.25 178 PHE A O 1
ATOM 1461 N N . SER A 1 179 ? 9.238 -6.028 -2.772 1.00 98.56 179 SER A N 1
ATOM 1462 C CA . SER A 1 179 ? 8.350 -5.911 -3.921 1.00 98.56 179 SER A CA 1
ATOM 1463 C C . SER A 1 179 ? 8.861 -6.743 -5.090 1.00 98.56 179 SER A C 1
ATOM 1465 O O . SER A 1 179 ? 10.061 -6.850 -5.334 1.00 98.56 179 SER A O 1
ATOM 1467 N N . THR A 1 180 ? 7.944 -7.348 -5.834 1.00 98.75 180 THR A N 1
ATOM 1468 C CA . THR A 1 180 ? 8.227 -8.001 -7.114 1.00 98.75 180 THR A CA 1
ATOM 1469 C C . THR A 1 180 ? 7.299 -7.432 -8.168 1.00 98.75 180 THR A C 1
ATOM 1471 O O . THR A 1 180 ? 6.084 -7.432 -7.972 1.00 98.75 180 THR A O 1
ATOM 1474 N N . VAL A 1 181 ? 7.863 -6.989 -9.288 1.00 98.81 181 VAL A N 1
ATOM 1475 C CA . VAL A 1 181 ? 7.116 -6.490 -10.445 1.00 98.81 181 VAL A CA 1
ATOM 1476 C C . VAL A 1 181 ? 7.355 -7.436 -11.616 1.00 98.81 181 VAL A C 1
ATOM 1478 O O . VAL A 1 181 ? 8.498 -7.717 -11.971 1.00 98.81 181 VAL A O 1
ATOM 1481 N N . THR A 1 182 ? 6.275 -7.967 -12.188 1.00 98.69 182 THR A N 1
ATOM 1482 C CA . THR A 1 182 ? 6.324 -8.861 -13.354 1.00 98.69 182 THR A CA 1
ATOM 1483 C C . THR A 1 182 ? 5.877 -8.110 -14.602 1.00 98.69 182 THR A C 1
ATOM 1485 O O . THR A 1 182 ? 4.737 -7.645 -14.665 1.00 98.69 182 THR A O 1
ATOM 1488 N N . PHE A 1 183 ? 6.762 -8.034 -15.592 1.00 98.50 183 PHE A N 1
ATOM 1489 C CA . PHE A 1 183 ? 6.557 -7.336 -16.859 1.00 98.50 183 PHE A CA 1
ATOM 1490 C C . PHE A 1 183 ? 6.025 -8.266 -17.952 1.00 98.50 183 PHE A C 1
ATOM 1492 O O . PHE A 1 183 ? 6.138 -9.489 -17.864 1.00 98.50 183 PHE A O 1
ATOM 1499 N N . GLY A 1 184 ? 5.445 -7.690 -19.006 1.00 96.44 184 GLY A N 1
ATOM 1500 C CA . GLY A 1 184 ? 4.986 -8.455 -20.171 1.00 96.44 184 GLY A CA 1
ATOM 1501 C C . GLY A 1 184 ? 6.130 -9.071 -20.984 1.00 96.44 184 GLY A C 1
ATOM 1502 O O . GLY A 1 184 ? 5.938 -10.107 -21.615 1.00 96.44 184 GLY A O 1
ATOM 1503 N N . THR A 1 185 ? 7.319 -8.466 -20.939 1.00 97.62 185 THR A N 1
ATOM 1504 C CA . THR A 1 185 ? 8.506 -8.895 -21.689 1.00 97.62 185 THR A CA 1
ATOM 1505 C C . THR A 1 185 ? 9.759 -8.820 -20.816 1.00 97.62 185 THR A C 1
ATOM 1507 O O . THR A 1 185 ? 9.819 -8.046 -19.859 1.00 97.62 185 THR A O 1
ATOM 1510 N N . GLU A 1 186 ? 10.773 -9.620 -21.150 1.00 98.19 186 GLU A N 1
ATOM 1511 C CA . GLU A 1 186 ? 12.084 -9.562 -20.485 1.00 98.19 186 GLU A CA 1
ATOM 1512 C C . GLU A 1 186 ? 12.794 -8.233 -20.766 1.00 98.19 186 GLU A C 1
ATOM 1514 O O . GLU A 1 186 ? 13.385 -7.656 -19.863 1.00 98.19 186 GLU A O 1
ATOM 1519 N N . VAL A 1 187 ? 12.629 -7.673 -21.970 1.00 98.38 187 VAL A N 1
ATOM 1520 C CA . VAL A 1 187 ? 13.203 -6.369 -22.342 1.00 98.38 187 VAL A CA 1
ATOM 1521 C C . VAL A 1 187 ? 12.691 -5.251 -21.429 1.00 98.38 187 VAL A C 1
ATOM 1523 O O . VAL A 1 187 ? 13.483 -4.462 -20.920 1.00 98.38 187 VAL A O 1
ATOM 1526 N N . ALA A 1 188 ? 11.379 -5.192 -21.171 1.00 98.00 188 ALA A N 1
ATOM 1527 C CA . ALA A 1 188 ? 10.817 -4.196 -20.258 1.00 98.00 188 ALA A CA 1
ATOM 1528 C C . ALA A 1 188 ? 11.345 -4.379 -18.823 1.00 98.00 188 ALA A C 1
ATOM 1530 O O . ALA A 1 188 ? 11.670 -3.397 -18.152 1.00 98.00 188 ALA A O 1
ATOM 1531 N N . ALA A 1 189 ? 11.486 -5.631 -18.372 1.00 98.62 189 ALA A N 1
ATOM 1532 C CA . ALA A 1 189 ? 12.061 -5.943 -17.067 1.00 98.62 189 ALA A CA 1
ATOM 1533 C C . ALA A 1 189 ? 13.531 -5.508 -16.964 1.00 98.62 189 ALA A C 1
ATOM 1535 O O . ALA A 1 189 ? 13.912 -4.918 -15.958 1.00 98.62 189 ALA A O 1
ATOM 1536 N N . GLU A 1 190 ? 14.347 -5.745 -17.993 1.00 98.69 190 GLU A N 1
ATOM 1537 C CA . GLU A 1 190 ? 15.755 -5.336 -18.028 1.00 98.69 190 GLU A CA 1
ATOM 1538 C C . GLU A 1 190 ? 15.926 -3.817 -17.987 1.00 98.69 190 GLU A C 1
ATOM 1540 O O . GLU A 1 190 ? 16.793 -3.312 -17.271 1.00 98.69 190 GLU A O 1
ATOM 1545 N N . VAL A 1 191 ? 15.103 -3.081 -18.740 1.00 98.50 191 VAL A N 1
ATOM 1546 C CA . VAL A 1 191 ? 15.127 -1.612 -18.749 1.00 98.50 191 VAL A CA 1
ATOM 1547 C C . VAL A 1 191 ? 14.776 -1.065 -17.366 1.00 98.50 191 VAL A C 1
ATOM 1549 O O . VAL A 1 191 ? 15.511 -0.235 -16.829 1.00 98.50 191 VAL A O 1
ATOM 1552 N N . PHE A 1 192 ? 13.703 -1.572 -16.755 1.00 98.75 192 PHE A N 1
ATOM 1553 C CA . PHE A 1 192 ? 13.328 -1.180 -15.400 1.00 98.75 192 PHE A CA 1
ATOM 1554 C C . PHE A 1 192 ? 14.392 -1.573 -14.365 1.00 98.75 192 PHE A C 1
ATOM 1556 O O . PHE A 1 192 ? 14.728 -0.768 -13.499 1.00 98.75 192 PHE A O 1
ATOM 1563 N N . PHE A 1 193 ? 14.953 -2.783 -14.460 1.00 98.81 193 PHE A N 1
ATOM 1564 C CA . PHE A 1 193 ? 15.991 -3.261 -13.547 1.00 98.81 193 PHE A CA 1
ATOM 1565 C C . PHE A 1 193 ? 17.217 -2.349 -13.556 1.00 98.81 193 PHE A C 1
ATOM 1567 O O . PHE A 1 193 ? 17.672 -1.967 -12.486 1.00 98.81 193 PHE A O 1
ATOM 1574 N N . LYS A 1 194 ? 17.707 -1.933 -14.731 1.00 98.62 194 LYS A N 1
ATOM 1575 C CA . LYS A 1 194 ? 18.847 -1.004 -14.829 1.00 98.62 194 LYS A CA 1
ATOM 1576 C C . LYS A 1 194 ? 18.570 0.320 -14.114 1.00 98.62 194 LYS A C 1
ATOM 1578 O O . LYS A 1 194 ? 19.419 0.803 -13.373 1.00 98.62 194 LYS A O 1
ATOM 1583 N N . ALA A 1 195 ? 17.374 0.882 -14.299 1.00 98.50 195 ALA A N 1
ATOM 1584 C CA . ALA A 1 195 ? 16.977 2.110 -13.615 1.00 98.50 195 ALA A CA 1
ATOM 1585 C C . ALA A 1 195 ? 16.862 1.920 -12.091 1.00 98.50 195 ALA A C 1
ATOM 1587 O O . ALA A 1 195 ? 17.286 2.783 -11.319 1.00 98.50 195 ALA A O 1
ATOM 1588 N N . LEU A 1 196 ? 16.310 0.786 -11.651 1.00 98.62 196 LEU A N 1
ATOM 1589 C CA . LEU A 1 196 ? 16.190 0.443 -10.236 1.00 98.62 196 LEU A CA 1
ATOM 1590 C C . LEU A 1 196 ? 17.559 0.213 -9.582 1.00 98.62 196 LEU A C 1
ATOM 1592 O O . LEU A 1 196 ? 17.766 0.668 -8.462 1.00 98.62 196 LEU A O 1
ATOM 1596 N N . ASP A 1 197 ? 18.486 -0.455 -10.264 1.00 98.38 197 ASP A N 1
ATOM 1597 C CA . ASP A 1 197 ? 19.827 -0.756 -9.758 1.00 98.38 197 ASP A CA 1
ATOM 1598 C C . ASP A 1 197 ? 20.614 0.533 -9.489 1.00 98.38 197 ASP A C 1
ATOM 1600 O O . ASP A 1 197 ? 21.078 0.758 -8.371 1.00 98.38 197 ASP A O 1
ATOM 1604 N N . SER A 1 198 ? 20.600 1.479 -10.436 1.00 97.44 198 SER A N 1
ATOM 1605 C CA . SER A 1 198 ? 21.163 2.819 -10.215 1.00 97.44 198 SER A CA 1
ATOM 1606 C C . SER A 1 198 ? 20.504 3.552 -9.038 1.00 97.44 198 SER A C 1
ATOM 1608 O O . SER A 1 198 ? 21.176 4.246 -8.273 1.00 97.44 198 SER A O 1
ATOM 1610 N N . LYS A 1 199 ? 19.187 3.389 -8.842 1.00 95.31 199 LYS A N 1
ATOM 1611 C CA . LYS A 1 199 ? 18.478 3.972 -7.689 1.00 95.31 199 LYS A CA 1
ATOM 1612 C C . LYS A 1 199 ? 18.864 3.309 -6.370 1.00 95.31 199 LYS A C 1
ATOM 1614 O O . LYS A 1 199 ? 18.956 3.995 -5.352 1.00 95.31 199 LYS A O 1
ATOM 1619 N N . VAL A 1 200 ? 19.101 2.001 -6.362 1.00 95.94 200 VAL A N 1
ATOM 1620 C CA . VAL A 1 200 ? 19.595 1.271 -5.190 1.00 95.94 200 VAL A CA 1
ATOM 1621 C C . VAL A 1 200 ? 20.984 1.772 -4.790 1.00 95.94 200 VAL A C 1
ATOM 1623 O O . VAL A 1 200 ? 21.203 2.057 -3.608 1.00 95.94 200 VAL A O 1
ATOM 1626 N N . GLU A 1 201 ? 21.884 1.962 -5.757 1.00 94.88 201 GLU A N 1
ATOM 1627 C CA . GLU A 1 201 ? 23.215 2.535 -5.523 1.00 94.88 201 GLU A CA 1
ATOM 1628 C C . GLU A 1 201 ? 23.139 3.958 -4.944 1.00 94.88 201 GLU A C 1
ATOM 1630 O O . GLU A 1 201 ? 23.791 4.257 -3.941 1.00 94.88 201 GLU A O 1
ATOM 1635 N N . GLU A 1 202 ? 22.287 4.823 -5.509 1.00 92.38 202 GLU A N 1
ATOM 1636 C CA . GLU A 1 202 ? 22.070 6.198 -5.032 1.00 92.38 202 GLU A CA 1
ATOM 1637 C C . GLU A 1 202 ? 21.575 6.236 -3.573 1.00 92.38 202 GLU A C 1
ATOM 1639 O O . GLU A 1 202 ? 22.017 7.054 -2.749 1.00 92.38 202 GLU A O 1
ATOM 1644 N N . ARG A 1 203 ? 20.654 5.328 -3.221 1.00 90.62 203 ARG A N 1
ATOM 1645 C CA . ARG A 1 203 ? 20.097 5.247 -1.866 1.00 90.62 203 ARG A CA 1
ATOM 1646 C C . ARG A 1 203 ? 21.167 4.908 -0.836 1.00 90.62 203 ARG A C 1
ATOM 1648 O O . ARG A 1 203 ? 21.205 5.574 0.208 1.00 90.62 203 ARG A O 1
ATOM 1655 N N . ASN A 1 204 ? 22.040 3.942 -1.133 1.00 90.00 204 ASN A N 1
ATOM 1656 C CA . ASN A 1 204 ? 23.128 3.486 -0.259 1.00 90.00 204 ASN A CA 1
ATOM 1657 C C . ASN A 1 204 ? 22.663 3.240 1.196 1.00 90.00 204 ASN A C 1
ATOM 1659 O O . ASN A 1 204 ? 23.241 3.746 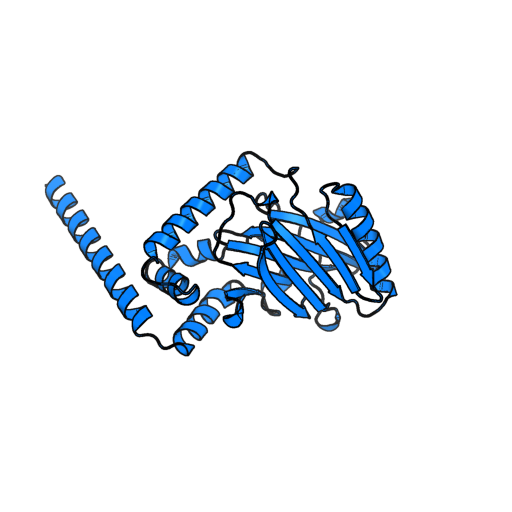2.160 1.00 90.00 204 ASN A O 1
ATOM 1663 N N . ASP A 1 205 ? 21.542 2.532 1.354 1.00 90.38 205 ASP A N 1
ATOM 1664 C CA . ASP A 1 205 ? 20.879 2.258 2.640 1.00 90.38 205 ASP A CA 1
ATOM 1665 C C . ASP A 1 205 ? 20.734 0.751 2.930 1.00 90.38 205 ASP A C 1
ATOM 1667 O O . ASP A 1 205 ? 19.990 0.349 3.825 1.00 90.38 205 ASP A O 1
ATOM 1671 N N . GLY A 1 206 ? 21.442 -0.087 2.166 1.00 92.44 206 GLY A N 1
ATOM 1672 C CA . GLY A 1 206 ? 21.339 -1.545 2.233 1.00 92.44 206 GLY A CA 1
ATOM 1673 C C . GLY A 1 206 ? 20.134 -2.122 1.486 1.00 92.44 206 GLY A C 1
ATOM 1674 O O . GLY A 1 206 ? 19.862 -3.315 1.623 1.00 92.44 206 GLY A O 1
ATOM 1675 N N . SER A 1 207 ? 19.396 -1.310 0.721 1.00 96.06 207 SER A N 1
ATOM 1676 C CA . SER A 1 207 ? 18.432 -1.828 -0.253 1.00 96.06 207 SER A CA 1
ATOM 1677 C C . SER A 1 207 ? 19.142 -2.675 -1.313 1.00 96.06 207 SER A C 1
ATOM 1679 O O . SER A 1 207 ? 20.316 -2.463 -1.604 1.00 96.06 207 SER A O 1
ATOM 1681 N N . THR A 1 208 ? 18.438 -3.647 -1.887 1.00 97.75 208 THR A N 1
ATOM 1682 C CA . THR A 1 208 ? 18.974 -4.521 -2.945 1.00 97.75 208 THR A CA 1
ATOM 1683 C C . THR A 1 208 ? 17.924 -4.748 -4.021 1.00 97.75 208 THR A C 1
ATOM 1685 O O . THR A 1 208 ? 16.724 -4.667 -3.750 1.00 97.75 208 THR A O 1
ATOM 1688 N N . CYS A 1 209 ? 18.357 -5.045 -5.242 1.00 98.38 209 CYS A N 1
ATOM 1689 C CA . CYS A 1 209 ? 17.460 -5.445 -6.316 1.00 98.38 209 CYS A CA 1
ATOM 1690 C C . CYS A 1 209 ? 18.028 -6.622 -7.114 1.00 98.38 209 CYS A C 1
ATOM 1692 O O . CYS A 1 209 ? 19.180 -7.015 -6.937 1.00 98.38 209 CYS A O 1
ATOM 1694 N N . GLY A 1 210 ? 17.191 -7.232 -7.947 1.00 98.44 210 GLY A N 1
ATOM 1695 C CA . GLY A 1 210 ? 17.582 -8.342 -8.809 1.00 98.44 210 GLY A CA 1
ATOM 1696 C C . GLY A 1 210 ? 16.566 -8.577 -9.917 1.00 98.44 210 GLY A C 1
ATOM 1697 O O . GLY A 1 210 ? 15.440 -8.087 -9.848 1.00 98.44 210 GLY A O 1
ATOM 1698 N N . ILE A 1 211 ? 16.943 -9.364 -10.918 1.00 98.50 211 ILE A N 1
ATOM 1699 C CA . ILE A 1 211 ? 16.095 -9.709 -12.063 1.00 98.50 211 ILE A CA 1
ATOM 1700 C C . ILE A 1 211 ? 16.153 -11.214 -12.341 1.00 98.50 211 ILE A C 1
ATOM 1702 O O . ILE A 1 211 ? 17.197 -11.847 -12.195 1.00 98.50 211 ILE A O 1
ATOM 1706 N N . CYS A 1 212 ? 15.018 -11.801 -12.718 1.00 98.12 212 CYS A N 1
ATOM 1707 C CA . CYS A 1 212 ? 14.913 -13.180 -13.188 1.00 98.12 212 CYS A CA 1
ATOM 1708 C C . CYS A 1 212 ? 13.847 -13.262 -14.287 1.00 98.12 212 CYS A C 1
ATOM 1710 O O . CYS A 1 212 ? 12.648 -13.173 -14.002 1.00 98.12 212 CYS A O 1
ATOM 1712 N N . GLY A 1 213 ? 14.284 -13.406 -15.542 1.00 97.88 213 GLY A N 1
ATOM 1713 C CA . GLY A 1 213 ? 13.405 -13.318 -16.710 1.00 97.88 213 GLY A CA 1
ATOM 1714 C C . GLY A 1 213 ? 12.655 -11.985 -16.723 1.00 97.88 213 GLY A C 1
ATOM 1715 O O . GLY A 1 213 ? 13.248 -10.920 -16.584 1.00 97.88 213 GLY A O 1
ATOM 1716 N N . ASN A 1 214 ? 11.326 -12.039 -16.794 1.00 98.25 214 ASN A N 1
ATOM 1717 C CA . ASN A 1 214 ? 10.462 -10.858 -16.789 1.00 98.25 214 ASN A CA 1
ATOM 1718 C C . ASN A 1 214 ? 10.103 -10.322 -15.386 1.00 98.25 214 ASN A C 1
ATOM 1720 O O . ASN A 1 214 ? 9.181 -9.512 -15.261 1.00 98.25 214 ASN A O 1
ATOM 1724 N N . LYS A 1 215 ? 10.763 -10.790 -14.320 1.00 98.69 215 LYS A N 1
ATOM 1725 C CA . LYS A 1 215 ? 10.483 -10.381 -12.934 1.00 98.69 215 LYS A CA 1
ATOM 1726 C C . LYS A 1 215 ? 11.638 -9.590 -12.353 1.00 98.69 215 LYS A C 1
ATOM 1728 O O . LYS A 1 215 ? 12.768 -10.071 -12.346 1.00 98.69 215 LYS A O 1
ATOM 1733 N N . VAL A 1 216 ? 11.328 -8.430 -11.783 1.00 98.88 216 VAL A N 1
ATOM 1734 C CA . VAL A 1 216 ? 12.281 -7.601 -11.041 1.00 98.88 216 VAL A CA 1
ATOM 1735 C C . VAL A 1 216 ? 11.904 -7.592 -9.566 1.00 98.88 216 VAL A C 1
ATOM 1737 O O . VAL A 1 216 ? 10.742 -7.383 -9.211 1.00 98.88 216 VAL A O 1
ATOM 1740 N N . PHE A 1 217 ? 12.890 -7.839 -8.711 1.00 98.31 217 PHE A N 1
ATOM 1741 C CA . PHE A 1 217 ? 12.772 -7.872 -7.260 1.00 98.31 217 PHE A CA 1
ATOM 1742 C C . PHE A 1 217 ? 13.408 -6.624 -6.667 1.00 98.31 217 PHE A C 1
ATOM 1744 O O . PHE A 1 217 ? 14.491 -6.215 -7.085 1.00 98.31 217 PHE A O 1
ATOM 1751 N N . PHE A 1 218 ? 12.771 -6.065 -5.647 1.00 98.56 218 PHE A N 1
ATOM 1752 C CA . PHE A 1 218 ? 13.282 -4.932 -4.899 1.00 98.56 218 PHE A CA 1
ATOM 1753 C C . PHE A 1 218 ? 13.093 -5.172 -3.405 1.00 98.56 218 PHE A C 1
ATOM 1755 O O . PHE A 1 218 ? 11.971 -5.362 -2.941 1.00 98.56 218 PHE A O 1
ATOM 1762 N N . MET A 1 219 ? 14.185 -5.157 -2.647 1.00 97.75 219 MET A N 1
ATOM 1763 C CA . MET A 1 219 ? 14.165 -5.083 -1.192 1.00 97.75 219 MET A CA 1
ATOM 1764 C C . MET A 1 219 ? 14.514 -3.657 -0.783 1.00 97.75 219 MET A C 1
ATOM 1766 O O . MET A 1 219 ? 15.685 -3.282 -0.746 1.00 97.75 219 MET A O 1
ATOM 1770 N N . MET A 1 220 ? 13.492 -2.875 -0.458 1.00 95.75 220 MET A N 1
ATOM 1771 C CA . MET A 1 220 ? 13.634 -1.521 0.051 1.00 95.75 220 MET A CA 1
ATOM 1772 C C . MET A 1 220 ? 13.867 -1.557 1.563 1.00 95.75 220 MET A C 1
ATOM 1774 O O . MET A 1 220 ? 12.963 -1.890 2.339 1.00 95.75 220 MET A O 1
ATOM 1778 N N . CYS A 1 221 ? 15.068 -1.180 1.990 1.00 92.88 221 CYS A N 1
ATOM 1779 C CA . CYS A 1 221 ? 15.428 -1.047 3.399 1.00 92.88 221 CYS A CA 1
ATOM 1780 C C . CYS A 1 221 ? 14.992 0.313 3.969 1.00 92.88 221 CYS A C 1
ATOM 1782 O O . CYS A 1 221 ? 14.472 1.186 3.272 1.00 92.88 221 CYS A O 1
ATOM 1784 N N . GLY A 1 222 ? 15.099 0.482 5.285 1.00 81.94 222 GLY A N 1
ATOM 1785 C CA . GLY A 1 222 ? 14.821 1.761 5.930 1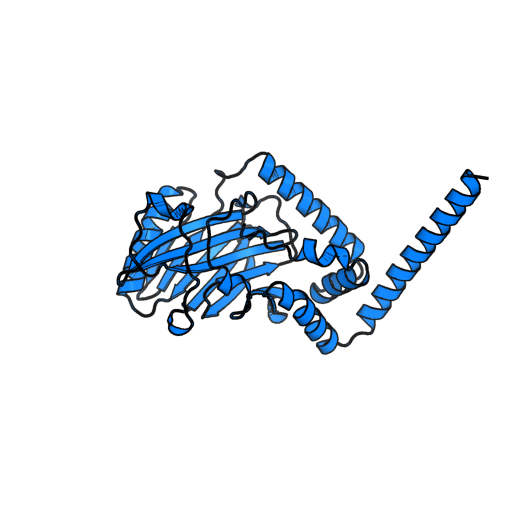.00 81.94 222 GLY A CA 1
ATOM 1786 C C . GLY A 1 222 ? 15.968 2.743 5.789 1.00 81.94 222 GLY A C 1
ATOM 1787 O O . GLY A 1 222 ? 17.078 2.475 6.243 1.00 81.94 222 GLY A O 1
ATOM 1788 N N . SER A 1 223 ? 15.683 3.918 5.231 1.00 72.06 223 SER A N 1
ATOM 1789 C CA . SER A 1 223 ? 16.667 4.994 5.166 1.00 72.06 223 SER A CA 1
ATOM 1790 C C . SER A 1 223 ? 16.644 5.873 6.419 1.00 72.06 223 SER A C 1
ATOM 1792 O O . SER A 1 223 ? 15.611 6.438 6.784 1.00 72.06 223 SER A O 1
ATOM 1794 N N . LYS A 1 224 ? 17.817 6.077 7.036 1.00 65.12 224 LYS A N 1
ATOM 1795 C CA . LYS A 1 224 ? 18.018 7.089 8.094 1.00 65.12 224 LYS A CA 1
ATOM 1796 C C . LYS A 1 224 ? 18.068 8.522 7.548 1.00 65.12 224 LYS A C 1
ATOM 1798 O O . LYS A 1 224 ? 17.951 9.466 8.325 1.00 65.12 224 LYS A O 1
ATOM 1803 N N . LYS A 1 225 ? 18.240 8.705 6.229 1.00 57.25 225 LYS A N 1
ATOM 1804 C CA . LYS A 1 225 ? 18.441 10.028 5.602 1.00 57.25 225 LYS A CA 1
ATOM 1805 C C . LYS A 1 225 ? 17.213 10.945 5.723 1.00 57.25 225 LYS A C 1
ATOM 1807 O O . LYS A 1 225 ? 17.354 12.156 5.623 1.00 57.25 225 LYS A O 1
ATOM 1812 N N . THR A 1 226 ? 16.024 10.390 5.971 1.00 55.44 226 THR A N 1
ATOM 1813 C CA . THR A 1 226 ? 14.748 11.134 6.014 1.00 55.44 226 THR A CA 1
ATOM 1814 C C . THR A 1 226 ? 14.282 11.499 7.430 1.00 55.44 226 THR A C 1
ATOM 1816 O O . THR A 1 226 ? 13.154 11.957 7.615 1.00 55.44 226 THR A O 1
ATOM 1819 N N . ASP A 1 227 ? 15.116 11.291 8.453 1.00 62.00 227 ASP A N 1
ATOM 1820 C CA . ASP A 1 227 ? 14.709 11.361 9.859 1.00 62.00 227 ASP A CA 1
ATOM 1821 C C . ASP A 1 227 ? 14.729 12.799 10.424 1.00 62.00 227 ASP A C 1
ATOM 1823 O O . ASP A 1 227 ? 15.544 13.174 11.268 1.00 62.00 227 ASP A O 1
ATOM 1827 N N . THR A 1 228 ? 13.828 13.646 9.917 1.00 71.56 228 THR A N 1
ATOM 1828 C CA . THR A 1 228 ? 13.685 15.040 10.368 1.00 71.56 228 THR A CA 1
ATOM 1829 C C . THR A 1 228 ? 12.921 15.143 11.694 1.00 71.56 228 THR A C 1
ATOM 1831 O O . THR A 1 228 ? 12.043 14.336 12.004 1.00 71.56 228 THR A O 1
ATOM 1834 N N . ALA A 1 229 ? 13.177 16.199 12.477 1.00 76.44 229 ALA A N 1
ATOM 1835 C CA . ALA A 1 229 ? 12.431 16.460 13.716 1.00 76.44 229 ALA A CA 1
ATOM 1836 C C . ALA A 1 229 ? 10.909 16.574 13.482 1.00 76.44 229 ALA A C 1
ATOM 1838 O O . ALA A 1 229 ? 10.113 16.115 14.304 1.00 76.44 229 ALA A O 1
ATOM 1839 N N . LYS A 1 230 ? 10.500 17.124 12.327 1.00 76.00 230 LYS A N 1
ATOM 1840 C CA . LYS A 1 230 ? 9.094 17.188 11.899 1.00 76.00 230 LYS A CA 1
ATOM 1841 C C . LYS A 1 230 ? 8.499 15.790 11.706 1.00 76.00 230 LYS A C 1
ATOM 1843 O O . LYS A 1 230 ? 7.427 15.521 12.246 1.00 76.00 230 LYS A O 1
ATOM 1848 N N . LYS A 1 231 ? 9.201 14.890 11.005 1.00 75.12 231 LYS A N 1
ATOM 1849 C CA . LYS A 1 231 ? 8.783 13.490 10.817 1.00 75.12 231 LYS A CA 1
ATOM 1850 C C . LYS A 1 231 ? 8.594 12.781 12.158 1.00 75.12 231 LYS A C 1
ATOM 1852 O O . LYS A 1 231 ? 7.539 12.191 12.383 1.00 75.12 231 LYS A O 1
ATOM 1857 N N . LYS A 1 232 ? 9.550 12.917 13.086 1.00 77.81 232 LYS A N 1
ATOM 1858 C CA . LYS A 1 232 ? 9.449 12.339 14.442 1.00 77.81 232 LYS A CA 1
ATOM 1859 C C . LYS A 1 232 ? 8.221 12.834 15.193 1.00 77.81 232 LYS A C 1
ATOM 1861 O O . LYS A 1 232 ? 7.487 12.029 15.762 1.00 77.81 232 LYS A O 1
ATOM 1866 N N . LEU A 1 233 ? 7.968 14.143 15.162 1.00 81.69 233 LEU A N 1
ATOM 1867 C CA . LEU A 1 233 ? 6.801 14.736 15.809 1.00 81.69 233 LEU A CA 1
ATOM 1868 C C . LEU A 1 233 ? 5.495 14.190 15.211 1.00 81.69 233 LEU A C 1
ATOM 1870 O O . LEU A 1 233 ? 4.615 13.768 15.957 1.00 81.69 233 LEU A O 1
ATOM 1874 N N . LEU A 1 234 ? 5.379 14.136 13.880 1.00 79.75 234 LEU A N 1
ATOM 1875 C CA . LEU A 1 234 ? 4.202 13.592 13.192 1.00 79.75 234 LEU A CA 1
ATOM 1876 C C . LEU A 1 234 ? 3.979 12.105 13.506 1.00 79.75 234 LEU A C 1
ATOM 1878 O O . LEU A 1 234 ? 2.853 11.702 13.804 1.00 79.75 234 LEU A O 1
ATOM 1882 N N . CYS A 1 235 ? 5.038 11.291 13.493 1.00 78.62 235 CYS A N 1
ATOM 1883 C CA . CYS A 1 235 ? 4.964 9.882 13.882 1.00 78.62 235 CYS A CA 1
ATOM 1884 C C . CYS A 1 235 ? 4.519 9.726 15.341 1.00 78.62 235 CYS A C 1
ATOM 1886 O O . CYS A 1 235 ? 3.628 8.923 15.620 1.00 78.62 235 CYS A O 1
ATOM 1888 N N . ARG A 1 236 ? 5.052 10.546 16.256 1.00 83.31 236 ARG A N 1
ATOM 1889 C CA . ARG A 1 236 ? 4.670 10.544 17.674 1.00 83.31 236 ARG A CA 1
ATOM 1890 C C . ARG A 1 236 ? 3.195 10.890 17.872 1.00 83.31 236 ARG A C 1
ATOM 1892 O O . ARG A 1 236 ? 2.501 10.210 18.627 1.00 83.31 236 ARG A O 1
ATOM 1899 N N . TRP A 1 237 ? 2.693 11.908 17.174 1.00 83.19 237 TRP A N 1
ATOM 1900 C CA . TRP A 1 237 ? 1.272 12.269 17.206 1.00 83.19 237 TRP A CA 1
ATOM 1901 C C . TRP A 1 237 ? 0.376 11.129 16.727 1.00 83.19 237 TRP A C 1
ATOM 1903 O O . TRP A 1 237 ? -0.636 10.825 17.361 1.00 83.19 237 TRP A O 1
ATOM 1913 N N . SER A 1 238 ? 0.752 10.462 15.641 1.00 83.06 238 SER A N 1
ATOM 1914 C CA . SER A 1 238 ? -0.013 9.330 15.114 1.00 83.06 238 SER A CA 1
ATOM 1915 C C . SER A 1 238 ? 0.050 8.106 16.016 1.00 83.06 238 SER A C 1
ATOM 1917 O O . SER A 1 238 ? -0.965 7.438 16.202 1.00 83.06 238 SER A O 1
ATOM 1919 N N . TYR A 1 239 ? 1.187 7.864 16.665 1.00 83.81 239 TYR A N 1
ATOM 1920 C CA . TYR A 1 239 ? 1.315 6.829 17.685 1.00 83.81 239 TYR A CA 1
ATOM 1921 C C . TYR A 1 239 ? 0.378 7.086 18.875 1.00 83.81 239 TYR A C 1
ATOM 1923 O O . TYR A 1 239 ? -0.339 6.182 19.310 1.00 83.81 239 TYR A O 1
ATOM 1931 N N . ILE A 1 240 ? 0.304 8.333 19.360 1.00 86.06 240 ILE A N 1
ATOM 1932 C CA . ILE A 1 240 ? -0.638 8.729 20.421 1.00 86.06 240 ILE A CA 1
ATOM 1933 C C . ILE A 1 240 ? -2.089 8.490 19.975 1.00 86.06 240 ILE A C 1
ATOM 1935 O O . ILE A 1 240 ? -2.871 7.916 20.738 1.00 86.06 240 ILE A O 1
ATOM 1939 N N . LYS A 1 241 ? -2.449 8.856 18.735 1.00 85.44 241 LYS A N 1
ATOM 1940 C CA . LYS A 1 241 ? -3.790 8.592 18.177 1.00 85.44 241 LYS A CA 1
ATOM 1941 C C . LYS A 1 241 ? -4.110 7.098 18.143 1.00 85.44 241 LYS A C 1
ATOM 1943 O O . LYS A 1 241 ? -5.173 6.707 18.619 1.00 85.44 241 LYS A O 1
ATOM 1948 N N . VAL A 1 242 ? -3.189 6.257 17.664 1.00 85.38 242 VAL A N 1
ATOM 1949 C CA . VAL A 1 242 ? -3.367 4.795 17.663 1.00 85.38 242 VAL A CA 1
ATOM 1950 C C . VAL A 1 242 ? -3.579 4.269 19.078 1.00 85.38 242 VAL A C 1
ATOM 1952 O O . VAL A 1 242 ? -4.518 3.511 19.308 1.00 85.38 242 VAL A O 1
ATOM 1955 N N . LYS A 1 243 ? -2.768 4.690 20.057 1.00 87.31 243 LYS A N 1
ATOM 1956 C CA . LYS A 1 243 ? -2.941 4.263 21.457 1.00 87.31 243 LYS A CA 1
ATOM 1957 C C . LYS A 1 243 ? -4.305 4.660 22.013 1.00 87.31 243 LYS A C 1
ATOM 1959 O O . LYS A 1 243 ? -4.950 3.840 22.665 1.00 87.31 243 LYS A O 1
ATOM 1964 N N . MET A 1 244 ? -4.768 5.871 21.713 1.00 87.88 244 MET A N 1
ATOM 1965 C CA . MET A 1 244 ? -6.105 6.327 22.086 1.00 87.88 244 MET A CA 1
ATOM 1966 C C . MET A 1 244 ? -7.198 5.472 21.426 1.00 87.88 244 MET A C 1
ATOM 1968 O O . MET A 1 244 ? -8.114 5.016 22.109 1.00 87.88 244 MET A O 1
ATOM 1972 N N . TYR A 1 245 ? -7.092 5.187 20.125 1.00 86.81 245 TYR A N 1
ATOM 1973 C CA . TYR A 1 245 ? -8.046 4.343 19.400 1.00 86.81 245 TYR A CA 1
ATOM 1974 C C . TYR A 1 245 ? -8.069 2.904 19.914 1.00 86.81 245 TYR A C 1
ATOM 1976 O O . TYR A 1 245 ? -9.149 2.342 20.106 1.00 86.81 245 TYR A O 1
ATOM 1984 N N . LEU A 1 246 ? -6.909 2.315 20.211 1.00 87.44 246 LEU A N 1
ATOM 1985 C CA . LEU A 1 246 ? -6.802 0.983 20.809 1.00 87.44 246 LEU A CA 1
ATOM 1986 C C . LEU A 1 246 ? -7.386 0.937 22.222 1.00 87.44 246 LEU A C 1
ATOM 1988 O O . LEU A 1 246 ? -8.001 -0.064 22.586 1.00 87.44 246 LEU A O 1
ATOM 1992 N N . TRP A 1 247 ? -7.226 2.006 23.006 1.00 88.75 247 TRP A N 1
ATOM 1993 C CA . TRP A 1 247 ? -7.821 2.117 24.336 1.00 88.75 247 TRP A CA 1
ATOM 1994 C C . TRP A 1 247 ? -9.349 2.232 24.267 1.00 88.75 247 TRP A C 1
ATOM 1996 O O . TRP A 1 247 ? -10.049 1.475 24.941 1.00 88.75 247 TRP A O 1
ATOM 2006 N N . LEU A 1 248 ? -9.876 3.099 23.396 1.00 87.81 248 LEU A N 1
ATOM 2007 C CA . LEU A 1 248 ? -11.319 3.249 23.178 1.00 87.81 248 LEU A CA 1
ATOM 2008 C C . LEU A 1 248 ? -11.954 1.947 22.672 1.00 87.81 248 LEU A C 1
ATOM 2010 O O . LEU A 1 248 ? -13.028 1.559 23.133 1.00 87.81 248 LEU A O 1
ATOM 2014 N N . SER A 1 249 ? -11.271 1.259 21.755 1.00 89.69 249 SER A N 1
ATOM 2015 C CA . SER A 1 249 ? -11.715 0.004 21.138 1.00 89.69 249 SER A CA 1
ATOM 2016 C C . SER A 1 249 ? -11.258 -1.259 21.878 1.00 89.69 249 SER A C 1
ATOM 2018 O O . SER A 1 249 ? -11.481 -2.358 21.381 1.00 89.69 249 SER A O 1
ATOM 2020 N N . LYS A 1 250 ? -10.682 -1.136 23.086 1.00 88.69 250 LYS A N 1
ATOM 2021 C CA . LYS A 1 250 ? -10.193 -2.257 23.918 1.00 88.69 250 LYS A CA 1
ATOM 2022 C C . LYS A 1 250 ? -11.158 -3.452 24.053 1.00 88.69 250 LYS A C 1
ATOM 2024 O O . LYS A 1 250 ? -10.655 -4.568 24.143 1.00 88.69 250 LYS A O 1
ATOM 2029 N N . PRO A 1 251 ? -12.496 -3.280 24.089 1.00 89.06 251 PRO A N 1
ATOM 2030 C CA . PRO A 1 251 ? -13.426 -4.412 24.156 1.00 89.06 251 PRO A CA 1
ATOM 2031 C C . PRO A 1 251 ? -13.400 -5.350 22.943 1.00 89.06 251 PRO A C 1
ATOM 2033 O O . PRO A 1 251 ? -13.932 -6.449 23.042 1.00 89.06 251 PRO A O 1
ATOM 2036 N N . PHE A 1 252 ? -12.830 -4.920 21.817 1.00 90.56 252 PHE A N 1
ATOM 2037 C CA . PHE A 1 252 ? -12.793 -5.679 20.573 1.00 90.56 252 PHE A CA 1
ATOM 2038 C C . PHE A 1 252 ? -11.372 -6.128 20.259 1.00 90.56 252 PHE A C 1
ATOM 2040 O O . PHE A 1 252 ? -10.413 -5.386 20.473 1.00 90.56 252 PHE A O 1
ATOM 2047 N N . THR A 1 253 ? -11.231 -7.346 19.744 1.00 86.31 253 THR A N 1
ATOM 2048 C CA . THR A 1 253 ? -9.937 -7.914 19.351 1.00 86.31 253 THR A CA 1
ATOM 2049 C C . THR A 1 253 ? -9.677 -7.728 17.863 1.00 86.31 253 THR A C 1
ATOM 2051 O O . THR A 1 253 ? -8.593 -7.261 17.521 1.00 86.31 253 THR A O 1
ATOM 2054 N N . SER A 1 254 ? -10.669 -8.005 17.010 1.00 89.12 254 SER A N 1
ATOM 2055 C CA . SER A 1 254 ? -10.533 -7.922 15.553 1.00 89.12 254 SER A CA 1
ATOM 2056 C C . SER A 1 254 ? -10.425 -6.483 15.050 1.00 89.12 254 SER A C 1
ATOM 2058 O O . SER A 1 254 ? -11.056 -5.559 15.575 1.00 89.12 254 SER A O 1
ATOM 2060 N N . THR A 1 255 ? -9.640 -6.298 13.988 1.00 89.38 255 THR A N 1
ATOM 2061 C CA . THR A 1 255 ? -9.494 -5.000 13.313 1.00 89.38 255 THR A CA 1
ATOM 2062 C C . THR A 1 255 ? -10.844 -4.470 12.831 1.00 89.38 255 THR A C 1
ATOM 2064 O O . THR A 1 255 ? -11.175 -3.310 13.084 1.00 89.38 255 THR A O 1
ATOM 2067 N N . MET A 1 256 ? -11.655 -5.331 12.210 1.00 92.19 256 MET A N 1
ATOM 2068 C CA . MET A 1 256 ? -12.988 -4.982 11.722 1.00 92.19 256 MET A CA 1
ATOM 2069 C C . MET A 1 256 ? -13.879 -4.398 12.826 1.00 92.19 256 MET A C 1
ATOM 2071 O O . MET A 1 256 ? -14.417 -3.300 12.668 1.00 92.19 256 MET A O 1
ATOM 2075 N N . ASP A 1 257 ? -13.983 -5.073 13.974 1.00 93.31 257 ASP A N 1
ATOM 2076 C CA . ASP A 1 257 ? -14.828 -4.606 15.075 1.00 93.31 257 ASP A CA 1
ATOM 2077 C C . ASP A 1 257 ? -14.304 -3.303 15.681 1.00 93.31 257 ASP A C 1
ATOM 2079 O O . ASP A 1 257 ? -15.094 -2.415 16.008 1.00 93.31 257 ASP A O 1
ATOM 2083 N N . ARG A 1 258 ? -12.977 -3.149 15.801 1.00 91.88 258 ARG A N 1
ATOM 2084 C CA . ARG A 1 258 ? -12.363 -1.911 16.303 1.00 91.88 258 ARG A CA 1
ATOM 2085 C C . ARG A 1 258 ? -12.700 -0.720 15.410 1.00 91.88 258 ARG A C 1
ATOM 2087 O O . ARG A 1 258 ? -13.113 0.317 15.929 1.00 91.88 258 ARG A O 1
ATOM 2094 N N . ILE A 1 259 ? -12.548 -0.860 14.092 1.00 91.62 259 ILE A N 1
ATOM 2095 C CA . ILE A 1 259 ? -12.817 0.223 13.136 1.00 91.62 259 ILE A CA 1
ATOM 2096 C C . ILE A 1 259 ? -14.308 0.558 13.093 1.00 91.62 259 ILE A C 1
ATOM 2098 O O . ILE A 1 259 ? -14.664 1.731 13.206 1.00 91.62 259 ILE A O 1
ATOM 2102 N N . LEU A 1 260 ? -15.189 -0.443 13.013 1.00 94.06 260 LEU A N 1
ATOM 2103 C CA . LEU A 1 260 ? -16.637 -0.213 13.020 1.00 94.06 260 LEU A CA 1
ATOM 2104 C C . LEU A 1 260 ? -17.106 0.427 14.332 1.00 94.06 260 LEU A C 1
ATOM 2106 O O . LEU A 1 260 ? -17.942 1.333 14.329 1.00 94.06 260 LEU A O 1
ATOM 2110 N N . TYR A 1 261 ? -16.542 0.007 15.465 1.00 94.44 261 TYR A N 1
ATOM 2111 C CA . TYR A 1 261 ? -16.830 0.626 16.753 1.00 94.44 261 TYR A CA 1
ATOM 2112 C C . TYR A 1 261 ? -16.418 2.103 16.782 1.00 94.44 261 TYR A C 1
ATOM 2114 O O . TYR A 1 261 ? -17.210 2.948 17.205 1.00 94.44 261 TYR A O 1
ATOM 2122 N N . LEU A 1 262 ? -15.209 2.427 16.311 1.00 91.62 262 LEU A N 1
ATOM 2123 C CA . LEU A 1 262 ? -14.729 3.809 16.221 1.00 91.62 262 LEU A CA 1
ATOM 2124 C C . LEU A 1 262 ? -15.590 4.641 15.267 1.00 91.62 262 LEU A C 1
ATOM 2126 O O . LEU A 1 262 ? -15.920 5.777 15.601 1.00 91.62 262 LEU A O 1
ATOM 2130 N N . TYR A 1 263 ? -16.023 4.063 14.145 1.00 92.12 263 TYR A N 1
ATOM 2131 C CA . TYR A 1 263 ? -16.942 4.701 13.206 1.00 92.12 263 TYR A CA 1
ATOM 2132 C C . TYR A 1 263 ? -18.276 5.077 13.871 1.00 92.12 263 TYR A C 1
ATOM 2134 O O . TYR A 1 263 ? -18.715 6.216 13.753 1.00 92.12 263 TYR A O 1
ATOM 2142 N N . PHE A 1 264 ? -18.910 4.176 14.629 1.00 92.50 264 PHE A N 1
ATOM 2143 C CA . PHE A 1 264 ? -20.175 4.496 15.308 1.00 92.50 264 PHE A CA 1
ATOM 2144 C C . PHE A 1 264 ? -20.018 5.425 16.513 1.00 92.50 264 PHE A C 1
ATOM 2146 O O . PHE A 1 264 ? -20.914 6.226 16.813 1.00 92.50 264 PHE A O 1
ATOM 2153 N N . LEU A 1 265 ? -18.902 5.309 17.233 1.00 91.94 265 LEU A N 1
ATOM 2154 C CA . LEU A 1 265 ? -18.635 6.140 18.397 1.00 91.94 265 LEU A CA 1
ATOM 2155 C C . LEU A 1 265 ? -18.285 7.574 17.980 1.00 91.94 265 LEU A C 1
ATOM 2157 O O . LEU A 1 265 ? -18.800 8.517 18.576 1.00 91.94 265 LEU A O 1
ATOM 2161 N N . MET A 1 266 ? -17.440 7.730 16.956 1.00 88.56 266 MET A N 1
ATOM 2162 C CA . MET A 1 266 ? -16.880 9.006 16.502 1.00 88.56 266 MET A CA 1
ATOM 2163 C C . MET A 1 266 ? -16.796 9.071 14.962 1.00 88.56 266 MET A C 1
ATOM 2165 O O . MET A 1 266 ? -15.693 9.041 14.406 1.00 88.56 266 MET A O 1
ATOM 2169 N N . PRO A 1 267 ? -17.929 9.215 14.251 1.00 85.88 267 PRO A N 1
ATOM 2170 C CA . PRO A 1 267 ? -17.955 9.198 12.785 1.00 85.88 267 PRO A CA 1
ATOM 2171 C C . PRO A 1 267 ? -17.012 10.220 12.136 1.00 85.88 267 PRO A C 1
ATOM 2173 O O . PRO A 1 267 ? -16.352 9.914 11.150 1.00 85.88 267 PRO A O 1
ATOM 2176 N N . SER A 1 268 ? -16.870 11.411 12.729 1.00 84.50 268 SER A N 1
ATOM 2177 C CA . SER A 1 268 ? -15.984 12.475 12.231 1.00 84.50 268 SER A CA 1
ATOM 2178 C C . SER A 1 268 ? -14.498 12.095 12.228 1.00 84.50 268 SER A C 1
ATOM 2180 O O . SER A 1 268 ? -13.714 12.691 11.495 1.00 84.50 268 SER A O 1
ATOM 2182 N N . SER A 1 269 ? -14.100 11.092 13.017 1.00 81.00 269 SER A N 1
ATOM 2183 C CA . SER A 1 269 ? -12.712 10.629 13.091 1.00 81.00 269 SER A CA 1
ATOM 2184 C C . SER A 1 269 ? -12.328 9.657 11.972 1.00 81.00 269 SER A C 1
ATOM 2186 O O . SER A 1 269 ? -11.137 9.432 11.765 1.00 81.00 269 SER A O 1
ATOM 2188 N N . ILE A 1 270 ? -13.295 9.119 11.214 1.00 83.44 270 ILE A N 1
ATOM 2189 C CA . ILE A 1 270 ? -13.029 8.085 10.201 1.00 83.44 270 ILE A CA 1
ATOM 2190 C C . ILE A 1 270 ? -12.098 8.578 9.094 1.00 83.44 270 ILE A C 1
ATOM 2192 O O . ILE A 1 270 ? -11.189 7.860 8.686 1.00 83.44 270 ILE A O 1
ATOM 2196 N N . ASN A 1 271 ? -12.257 9.841 8.690 1.00 81.19 271 ASN A N 1
ATOM 2197 C CA . ASN A 1 271 ? -11.385 10.466 7.704 1.00 81.19 271 ASN A CA 1
ATOM 2198 C C . ASN A 1 271 ? -9.944 10.455 8.200 1.00 81.19 271 ASN A C 1
ATOM 2200 O O . ASN A 1 271 ? -9.081 10.019 7.463 1.00 81.19 271 ASN A O 1
ATOM 2204 N N . SER A 1 272 ? -9.702 10.811 9.467 1.00 78.19 272 SER A N 1
ATOM 2205 C CA . SER A 1 272 ? -8.355 10.807 10.055 1.00 78.19 272 SER A CA 1
ATOM 2206 C C . SER A 1 272 ? -7.740 9.414 10.226 1.00 78.19 272 SER A C 1
ATOM 2208 O O . SER A 1 272 ? -6.530 9.307 10.425 1.00 78.19 272 SER A O 1
ATOM 2210 N N . ILE A 1 273 ? -8.562 8.357 10.174 1.00 81.69 273 ILE A N 1
ATOM 2211 C CA . ILE A 1 273 ? -8.098 6.968 10.222 1.00 81.69 273 ILE A CA 1
ATOM 2212 C C . ILE A 1 273 ? -7.591 6.534 8.843 1.00 81.69 273 ILE A C 1
ATOM 2214 O O . ILE A 1 273 ? -6.522 5.937 8.751 1.00 81.69 273 ILE A O 1
ATOM 2218 N N . PHE A 1 274 ? -8.343 6.865 7.791 1.00 81.06 274 PHE A N 1
ATOM 2219 C CA . PHE A 1 274 ? -8.069 6.470 6.407 1.00 81.06 274 PHE A CA 1
ATOM 2220 C C . PHE A 1 274 ? -7.461 7.590 5.552 1.00 81.06 274 PHE A C 1
ATOM 2222 O O . PHE A 1 274 ? -7.447 7.481 4.327 1.00 81.06 274 PHE A O 1
ATOM 2229 N N . THR A 1 275 ? -6.957 8.670 6.161 1.00 69.88 275 THR A N 1
ATOM 2230 C CA . THR A 1 275 ? -6.188 9.685 5.434 1.00 69.88 275 THR A CA 1
ATOM 2231 C C . THR A 1 275 ? -4.935 9.021 4.874 1.00 69.88 275 THR A C 1
ATOM 2233 O O . THR A 1 275 ? -3.970 8.758 5.592 1.00 69.88 275 THR A O 1
ATOM 2236 N N . ILE A 1 276 ? -4.977 8.739 3.577 1.00 65.38 276 ILE A N 1
ATOM 2237 C CA . ILE A 1 276 ? -3.802 8.448 2.773 1.00 65.38 276 ILE A CA 1
ATOM 2238 C C . ILE A 1 276 ? -3.325 9.815 2.301 1.00 65.38 276 ILE A C 1
ATOM 2240 O O . ILE A 1 276 ? -4.040 10.481 1.552 1.00 65.38 276 ILE A O 1
ATOM 2244 N N . ASP A 1 277 ? -2.163 10.245 2.792 1.00 53.88 277 ASP A N 1
ATOM 2245 C CA . ASP A 1 277 ? -1.528 11.538 2.500 1.00 53.88 277 ASP A CA 1
ATOM 2246 C C . ASP A 1 277 ? -1.013 11.575 1.036 1.00 53.88 277 ASP A C 1
ATOM 2248 O O . ASP A 1 277 ? 0.177 11.729 0.769 1.00 53.88 277 ASP A O 1
ATOM 2252 N N . ARG A 1 278 ? -1.924 11.383 0.077 1.00 50.97 278 ARG A N 1
ATOM 2253 C CA . ARG A 1 278 ? -1.805 11.756 -1.336 1.00 50.97 278 ARG A CA 1
ATOM 2254 C C . ARG A 1 278 ? -2.791 12.900 -1.574 1.00 50.97 278 ARG A C 1
ATOM 2256 O O . ARG A 1 278 ? -3.785 12.751 -2.283 1.00 50.97 278 ARG A O 1
ATOM 2263 N N . GLU A 1 279 ? -2.582 14.019 -0.881 1.00 35.72 279 GLU A N 1
ATOM 2264 C CA . GLU A 1 279 ? -3.269 15.259 -1.237 1.00 35.72 279 GLU A CA 1
ATOM 2265 C C . GLU A 1 279 ? -2.674 15.740 -2.561 1.00 35.72 279 GLU A C 1
ATOM 2267 O O . GLU A 1 279 ? -1.590 16.317 -2.610 1.00 35.72 279 GLU A O 1
ATOM 2272 N N . PHE A 1 280 ? -3.374 15.437 -3.650 1.00 36.12 280 PHE A N 1
ATOM 2273 C CA . PHE A 1 280 ? -3.164 16.111 -4.921 1.00 36.12 280 PHE A CA 1
ATOM 2274 C C . PHE A 1 280 ? -3.639 17.554 -4.731 1.00 36.12 280 PHE A C 1
ATOM 2276 O O . PHE A 1 280 ? -4.818 17.770 -4.436 1.00 36.12 280 PHE A O 1
ATOM 2283 N N . LYS A 1 281 ? -2.708 18.508 -4.799 1.00 30.70 281 LYS A N 1
ATOM 2284 C CA . LYS A 1 281 ? -3.042 19.931 -4.925 1.00 30.70 281 LYS A CA 1
ATOM 2285 C C . LYS A 1 281 ? -3.698 20.207 -6.270 1.00 30.70 281 LYS A C 1
ATOM 2287 O O . LYS A 1 281 ? -3.286 19.557 -7.255 1.00 30.70 281 LYS A O 1
#

Sequence (281 aa):
MTETAVLVVICLLVVYIFYRIRSCKKKISSMGHCEKLNMLDGIVSSFGLFYDENREVFSSKLTARQRGNGYLQPDNNRVDSCPVYFEFEGKTWLIEFTKGNYGVMTGAETGVYHTEGIVEPMLYDFIHFTSAYDYELLYISNRLMKDGKVIYENNARHWWLAGFRPEVTEETEKLQLFSTVTFGTEVAAEVFFKALDSKVEERNDGSTCGICGNKVFFMMCGSKKTDTAKKKLLCRWSYIKVKMYLWLSKPFTSTMDRILYLYFLMPSSINSIFTIDREFK